Protein AF-A0A6B3APT2-F1 (afdb_monomer_lite)

Secondary structure (DSSP, 8-state):
-GGG--SSEEE---TT-BPPTTHHHHHHHHHHHHT-SEEEEEEEEEEETT--EEEESGGGGSS-EEESSGGG-GGGGG---SSSEEEEHHHHHHTT----SS--TTHHHHHHHHHHHT---EEEEEEEEEEEEEETT-----TTS-HHHHHHHHHHHHHHHHHTT-HHHHHHHHHHHIIIIIHHHHHHGGGS-HHHHHHHHHHHHHHHHTS-HHHHHSSTTSHHHHHHHHHHH-SS---HHHHHHHHSSS---PSP--B-TTS-BEEETTEEEEE-GGGGTS-GGGS---EEEEEEE-TTS-EEEEEEE--STTTTTTT-PPP-

Radius of gyration: 22.48 Å; chains: 1; bounding box: 64×49×65 Å

Sequence (324 aa):
GLDAVTAPYVMFLDSGDALPPGAVDALWRAADGADAQVAGGLCVRRELPSGREIPWQASLYAEPAVLPAPERNPRLVHDTASVGKLYRTAFLREHGIRFPEEHAPHEDVVFTARLWAARPRIALIPDRVYVRHVHRSARRLSLSADWQARTRAHRAAHETLLDAGQKDLARAARAAFLDHDLRRYVRELPQRDEAHRRAWWTHTRAFLAEYDAADRDRDPVAPGRLIARVLLASPEPRDLTRLRELASRPARLCPPYARSADGTPCWSEDLPGVGLEQLLTRPVRQLPLAVDAELRLTARGRGVLRLRLHDLYGRVELVGPLAL

pLDDT: mean 92.84, std 9.65, range [42.81, 98.88]

Foldseek 3Di:
DLVPDPDQKDFDDDPPKDFPPCLVVVQVCQCVVLVWQKEAEWEWEAEPPVRDIDIQPLVVAVAKDKDQFCLVPLCLLLPLARHRMMGRSVLCVVLVQDFPPPPQPSSSNLSSLSVRLSTITYIHHHDHGIYHYDYPPPPDDDPLPPVPSVLVSLVNSLCSCVVSVNNSNSLSSLVSCLLPVQLVNLLCLVVDDQVSNLVSLQVLLVSLVPDDPCSQPVCVQQLSSLLNVVSVQDNGDDPSVQNNQCSDVVHARDDDQDAEPVRFTANHNVRNVSGPNVLVVDDPVNRRKDKDWDWDADPVGDIDIDIDTDQNVCPDVVVDDDDD

Structure (mmCIF, N/CA/C/O backbone):
data_AF-A0A6B3APT2-F1
#
_entry.id   AF-A0A6B3APT2-F1
#
loop_
_atom_site.group_PDB
_atom_site.id
_atom_site.type_symbol
_atom_site.label_atom_id
_atom_site.label_alt_id
_atom_site.label_comp_id
_atom_site.label_asym_id
_atom_site.label_entity_id
_atom_site.label_seq_id
_atom_site.pdbx_PDB_ins_code
_atom_site.Cartn_x
_atom_site.Cartn_y
_atom_site.Cartn_z
_atom_site.occupancy
_atom_site.B_iso_or_equiv
_atom_site.auth_seq_id
_atom_site.auth_comp_id
_atom_site.auth_asym_id
_atom_site.auth_atom_id
_atom_site.pdbx_PDB_model_num
ATOM 1 N N . GLY A 1 1 ? -5.803 -12.918 24.254 1.00 87.69 1 GLY A N 1
ATOM 2 C CA . GLY A 1 1 ? -5.745 -11.445 24.343 1.00 87.69 1 GLY A CA 1
ATOM 3 C C . GLY A 1 1 ? -7.134 -10.847 24.280 1.00 87.69 1 GLY A C 1
ATOM 4 O O . GLY A 1 1 ? -7.663 -10.467 25.313 1.00 87.69 1 GLY A O 1
ATOM 5 N N . LEU A 1 2 ? -7.745 -10.822 23.091 1.00 92.69 2 LEU A N 1
ATOM 6 C CA . LEU A 1 2 ? -9.067 -10.218 22.868 1.00 92.69 2 LEU A CA 1
ATOM 7 C C . LEU A 1 2 ? -10.196 -10.791 23.744 1.00 92.69 2 LEU A C 1
ATOM 9 O O . LEU A 1 2 ? -11.045 -10.028 24.201 1.00 92.69 2 LEU A O 1
ATOM 13 N N . ASP A 1 3 ? -10.194 -12.094 24.037 1.00 93.69 3 ASP A N 1
ATOM 14 C CA . ASP A 1 3 ? -11.254 -12.699 24.862 1.00 93.69 3 ASP A CA 1
ATOM 15 C C . ASP A 1 3 ? -11.224 -12.226 26.326 1.00 93.69 3 ASP A C 1
ATOM 17 O O . ASP A 1 3 ? -12.254 -12.223 26.991 1.00 93.69 3 ASP A O 1
ATOM 21 N N . ALA A 1 4 ? -10.072 -11.748 26.811 1.00 96.38 4 ALA A N 1
ATOM 22 C CA . ALA A 1 4 ? -9.918 -11.225 28.170 1.00 96.38 4 ALA A CA 1
ATOM 23 C C . ALA A 1 4 ? -10.318 -9.742 28.308 1.00 96.38 4 ALA A C 1
ATOM 25 O O . ALA A 1 4 ? -10.322 -9.206 29.413 1.00 96.38 4 ALA A O 1
ATOM 26 N N . VAL A 1 5 ? -10.624 -9.050 27.204 1.00 97.25 5 VAL A N 1
ATOM 27 C CA . VAL A 1 5 ? -10.934 -7.613 27.226 1.00 97.25 5 VAL A CA 1
ATOM 28 C C . VAL A 1 5 ? -12.303 -7.376 27.861 1.00 97.25 5 VAL A C 1
ATOM 30 O O . VAL A 1 5 ? -13.320 -7.846 27.360 1.00 97.25 5 VAL A O 1
ATOM 33 N N . THR A 1 6 ? -12.364 -6.582 28.924 1.00 96.56 6 THR A N 1
ATOM 34 C CA . THR A 1 6 ? -13.631 -6.143 29.541 1.00 96.56 6 THR A CA 1
ATOM 35 C C . THR A 1 6 ? -13.952 -4.674 29.261 1.00 96.56 6 THR A C 1
ATOM 37 O O . THR A 1 6 ? -15.092 -4.251 29.431 1.00 96.56 6 THR A O 1
ATOM 40 N N . ALA A 1 7 ? -12.969 -3.901 28.793 1.00 97.81 7 ALA A N 1
ATOM 41 C CA . ALA A 1 7 ? -13.119 -2.487 28.477 1.00 97.81 7 ALA A CA 1
ATOM 42 C C . ALA A 1 7 ? -13.961 -2.255 27.200 1.00 97.81 7 ALA A C 1
ATOM 44 O O . ALA A 1 7 ? -13.934 -3.081 26.280 1.00 97.81 7 ALA A O 1
ATOM 45 N N . PRO A 1 8 ? -14.666 -1.110 27.092 1.00 97.44 8 PRO A N 1
ATOM 46 C CA . PRO A 1 8 ? -15.484 -0.774 25.921 1.00 97.44 8 PRO A CA 1
ATOM 47 C C . PRO A 1 8 ? -14.666 -0.550 24.642 1.00 97.44 8 PRO A C 1
ATOM 49 O O . PRO A 1 8 ? -15.201 -0.700 23.542 1.00 97.44 8 PRO A O 1
ATOM 52 N N . TYR A 1 9 ? -13.375 -0.247 24.784 1.00 98.25 9 TYR A N 1
ATOM 53 C CA . TYR A 1 9 ? -12.434 -0.119 23.680 1.00 98.25 9 TYR A CA 1
ATOM 54 C C . TYR A 1 9 ? -11.172 -0.952 23.923 1.00 98.25 9 TYR A C 1
ATOM 56 O O . TYR A 1 9 ? -10.764 -1.161 25.067 1.00 98.25 9 TYR A O 1
ATOM 64 N N . VAL A 1 10 ? -10.535 -1.389 22.837 1.00 98.25 10 VAL A N 1
ATOM 65 C CA . VAL A 1 10 ? -9.253 -2.104 22.834 1.00 98.25 10 VAL A CA 1
ATOM 66 C C . VAL A 1 10 ? -8.306 -1.499 21.804 1.00 98.25 10 VAL A C 1
ATOM 68 O O . VAL A 1 10 ? -8.736 -1.007 20.764 1.00 98.25 10 VAL A O 1
ATOM 71 N N . MET A 1 11 ? -7.008 -1.554 22.079 1.00 97.50 11 MET A N 1
ATOM 72 C CA . MET A 1 11 ? -5.943 -1.255 21.125 1.00 97.50 11 MET A CA 1
ATOM 73 C C . MET A 1 11 ? -4.814 -2.276 21.273 1.00 97.50 11 MET A C 1
ATOM 75 O O . MET A 1 11 ? -4.710 -2.939 22.306 1.00 97.50 11 MET A O 1
ATOM 79 N N . PHE A 1 12 ? -3.962 -2.389 20.256 1.00 96.88 12 PHE A N 1
ATOM 80 C CA . PHE A 1 12 ? -2.829 -3.316 20.253 1.00 96.88 12 PHE A CA 1
ATOM 81 C C . PHE A 1 12 ? -1.499 -2.570 20.386 1.00 96.88 12 PHE A C 1
ATOM 83 O O . PHE A 1 12 ? -1.319 -1.491 19.815 1.00 96.88 12 PHE A O 1
ATOM 90 N N . LEU A 1 13 ? -0.571 -3.160 21.142 1.00 96.19 13 LEU A N 1
ATOM 91 C CA . LEU A 1 13 ? 0.785 -2.660 21.346 1.00 96.19 13 LEU A CA 1
ATOM 92 C C . LEU A 1 13 ? 1.776 -3.824 21.290 1.00 96.19 13 LEU A C 1
ATOM 94 O O . LEU A 1 13 ? 1.823 -4.642 22.208 1.00 96.19 13 LEU A O 1
ATOM 98 N N . ASP A 1 14 ? 2.571 -3.867 20.224 1.00 94.06 14 ASP A N 1
ATOM 99 C CA . ASP A 1 14 ? 3.663 -4.824 20.074 1.00 94.06 14 ASP A CA 1
ATOM 100 C C . ASP A 1 14 ? 4.761 -4.630 21.126 1.00 94.06 14 ASP A C 1
ATOM 102 O O . ASP A 1 14 ? 5.071 -3.521 21.574 1.00 94.06 14 ASP A O 1
ATOM 106 N N . SER A 1 15 ? 5.400 -5.738 21.501 1.00 91.88 15 SER A N 1
ATOM 107 C CA . SER A 1 15 ? 6.535 -5.719 22.419 1.00 91.88 15 SER A CA 1
ATOM 108 C C . SER A 1 15 ? 7.698 -4.916 21.830 1.00 91.88 15 SER A C 1
ATOM 110 O O . SER A 1 15 ? 8.184 -5.232 20.744 1.00 91.88 15 SER A O 1
ATOM 112 N N . GLY A 1 16 ? 8.189 -3.929 22.578 1.00 91.62 16 GLY A N 1
ATOM 113 C CA . GLY A 1 16 ? 9.300 -3.069 22.159 1.00 91.62 16 GLY A CA 1
ATOM 114 C C . GLY A 1 16 ? 8.866 -1.785 21.455 1.00 91.62 16 GLY A C 1
ATOM 115 O O . GLY A 1 16 ? 9.695 -0.892 21.287 1.00 91.62 16 GLY A O 1
ATOM 116 N N . ASP A 1 17 ? 7.585 -1.649 21.120 1.00 95.94 17 ASP A N 1
ATOM 117 C CA . ASP A 1 17 ? 7.009 -0.422 20.581 1.00 95.94 17 ASP A CA 1
ATOM 118 C C . ASP A 1 17 ? 6.476 0.479 21.705 1.00 95.94 17 ASP A C 1
ATOM 120 O O . ASP A 1 17 ? 6.478 0.113 22.883 1.00 95.94 17 ASP A O 1
ATOM 124 N N . ALA A 1 18 ? 6.083 1.707 21.365 1.00 96.88 18 ALA A N 1
ATOM 125 C CA . ALA A 1 18 ? 5.649 2.694 22.348 1.00 96.88 18 ALA A CA 1
ATOM 126 C C . ALA A 1 18 ? 4.419 3.485 21.899 1.00 96.88 18 ALA A C 1
ATOM 128 O O . ALA A 1 18 ? 4.270 3.844 20.729 1.00 96.88 18 ALA A O 1
ATOM 129 N N . LEU A 1 19 ? 3.583 3.835 22.876 1.00 97.00 19 LEU A N 1
ATOM 130 C CA . LEU A 1 19 ? 2.525 4.827 22.727 1.00 97.00 19 LEU A CA 1
ATOM 131 C C . LEU A 1 19 ? 3.049 6.186 23.213 1.00 97.00 19 LEU A C 1
ATOM 133 O O . LEU A 1 19 ? 3.513 6.282 24.352 1.00 97.00 19 LEU A O 1
ATOM 137 N N . PRO A 1 20 ? 3.007 7.243 22.386 1.00 95.94 20 PRO A N 1
ATOM 138 C CA . PRO A 1 20 ? 3.291 8.595 22.847 1.00 95.94 20 PRO A CA 1
ATOM 139 C C . PRO A 1 20 ? 2.336 9.028 23.973 1.00 95.94 20 PRO A C 1
ATOM 141 O O . PRO A 1 20 ? 1.176 8.604 23.985 1.00 95.94 20 PRO A O 1
ATOM 144 N N . PRO A 1 21 ? 2.772 9.909 24.893 1.00 97.06 21 PRO A N 1
ATOM 145 C CA . PRO A 1 21 ? 1.871 10.519 25.867 1.00 97.06 21 PRO A CA 1
ATOM 146 C C . PRO A 1 21 ? 0.654 11.155 25.182 1.00 97.06 21 PRO A C 1
ATOM 148 O O . PRO A 1 21 ? 0.802 11.840 24.172 1.00 97.06 21 PRO A O 1
ATOM 151 N N . GLY A 1 22 ? -0.545 10.909 25.714 1.00 97.75 22 GLY A N 1
ATOM 152 C CA . GLY A 1 22 ? -1.804 11.422 25.162 1.00 97.75 22 GLY A CA 1
ATOM 153 C C . GLY A 1 22 ? -2.359 10.659 23.950 1.00 97.75 22 GLY A C 1
ATOM 154 O O . GLY A 1 22 ? -3.472 10.958 23.528 1.00 97.75 22 GLY A O 1
ATOM 155 N N . ALA A 1 23 ? -1.652 9.653 23.416 1.00 98.06 23 ALA A N 1
ATOM 156 C CA . ALA A 1 23 ? -2.110 8.888 22.251 1.00 98.06 23 ALA A CA 1
ATOM 157 C C . ALA A 1 23 ? -3.476 8.216 22.472 1.00 98.06 23 ALA A C 1
ATOM 159 O O . ALA A 1 23 ? -4.354 8.289 21.613 1.00 98.06 23 ALA A O 1
ATOM 160 N N . VAL A 1 24 ? -3.660 7.583 23.635 1.00 98.12 24 VAL A N 1
ATOM 161 C CA . VAL A 1 24 ? -4.913 6.897 23.987 1.00 98.12 24 VAL A CA 1
ATOM 162 C C . VAL A 1 24 ? -6.053 7.902 24.140 1.00 98.12 24 VAL A C 1
ATOM 164 O O . VAL A 1 24 ? -7.118 7.694 23.568 1.00 98.12 24 VAL A O 1
ATOM 167 N N . ASP A 1 25 ? -5.814 9.021 24.831 1.00 98.38 25 ASP A N 1
ATOM 168 C CA . ASP A 1 25 ? -6.816 10.074 25.024 1.00 98.38 25 ASP A CA 1
ATOM 169 C C . ASP A 1 25 ? -7.250 10.699 23.694 1.00 98.38 25 ASP A C 1
ATOM 171 O O . ASP A 1 25 ? -8.434 10.961 23.493 1.00 98.38 25 ASP A O 1
ATOM 175 N N . ALA A 1 26 ? -6.307 10.942 22.779 1.00 98.56 26 ALA A N 1
ATOM 176 C CA . ALA A 1 26 ? -6.597 11.505 21.464 1.00 98.56 26 ALA A CA 1
ATOM 177 C C . ALA A 1 26 ? -7.465 10.553 20.626 1.00 98.56 26 ALA A C 1
ATOM 179 O O . ALA A 1 26 ? -8.496 10.967 20.093 1.00 98.56 26 ALA A O 1
ATOM 180 N N . LEU A 1 27 ? -7.102 9.265 20.574 1.00 98.75 27 LEU A N 1
ATOM 181 C CA . LEU A 1 27 ? -7.896 8.244 19.884 1.00 98.75 27 LEU A CA 1
ATOM 182 C C . LEU A 1 27 ? -9.280 8.071 20.514 1.00 98.75 27 LEU A C 1
ATOM 184 O O . LEU A 1 27 ? -10.267 7.950 19.791 1.00 98.75 27 LEU A O 1
ATOM 188 N N . TRP A 1 28 ? -9.364 8.071 21.845 1.00 98.62 28 TRP A N 1
ATOM 189 C CA . TRP A 1 28 ? -10.634 7.932 22.548 1.00 98.62 28 TRP A CA 1
ATOM 190 C C . TRP A 1 28 ? -11.552 9.130 22.301 1.00 98.62 28 TRP A C 1
ATOM 192 O O . TRP A 1 28 ? -12.693 8.920 21.907 1.00 98.62 28 TRP A O 1
ATOM 202 N N . ARG A 1 29 ? -11.060 10.374 22.422 1.00 98.69 29 ARG A N 1
ATOM 203 C CA . ARG A 1 29 ? -11.853 11.581 22.110 1.00 98.69 29 ARG A CA 1
ATOM 204 C C . ARG A 1 29 ? -12.351 11.579 20.666 1.00 98.69 29 ARG A C 1
ATOM 206 O O . ARG A 1 29 ? -13.484 11.977 20.417 1.00 98.69 29 ARG A O 1
ATOM 213 N N . ALA A 1 30 ? -11.522 11.127 19.724 1.00 98.69 30 ALA A N 1
ATOM 214 C CA . ALA A 1 30 ? -11.912 11.008 18.324 1.00 98.69 30 ALA A CA 1
ATOM 215 C C . ALA A 1 30 ? -12.995 9.938 18.113 1.00 98.69 30 ALA A C 1
ATOM 217 O O . ALA A 1 30 ? -13.964 10.184 17.396 1.00 98.69 30 ALA A O 1
ATOM 218 N N . ALA A 1 31 ? -12.853 8.768 18.746 1.00 98.62 31 ALA A N 1
ATOM 219 C CA . ALA A 1 31 ? -13.845 7.699 18.673 1.00 98.62 31 ALA A CA 1
ATOM 220 C C . ALA A 1 31 ? -15.179 8.116 19.304 1.00 98.62 31 ALA A C 1
ATOM 222 O O . ALA A 1 31 ? -16.227 7.953 18.685 1.00 98.62 31 ALA A O 1
ATOM 223 N N . ASP A 1 32 ? -15.131 8.674 20.512 1.00 98.44 32 ASP A N 1
ATOM 224 C CA . ASP A 1 32 ? -16.298 9.087 21.289 1.00 98.44 32 ASP A CA 1
ATOM 225 C C . ASP A 1 32 ? -17.035 10.253 20.616 1.00 98.44 32 ASP A C 1
ATOM 227 O O . ASP A 1 32 ? -18.219 10.143 20.301 1.00 98.44 32 ASP A O 1
ATOM 231 N N . GLY A 1 33 ? -16.312 11.321 20.260 1.00 98.12 33 GLY A N 1
ATOM 232 C CA . GLY A 1 33 ? -16.892 12.508 19.627 1.00 98.12 33 GLY A CA 1
ATOM 233 C C . GLY A 1 33 ? -17.498 12.255 18.242 1.00 98.12 33 GLY A C 1
ATOM 234 O O . GLY A 1 33 ? -18.370 13.007 17.810 1.00 98.12 33 GLY A O 1
ATOM 235 N N . ALA A 1 34 ? -17.066 11.202 17.543 1.00 98.19 34 ALA A N 1
ATOM 236 C CA . ALA A 1 34 ? -17.604 10.816 16.239 1.00 98.19 34 ALA A CA 1
ATOM 237 C C . ALA A 1 34 ? -18.609 9.650 16.296 1.00 98.19 34 ALA A C 1
ATOM 239 O O . ALA A 1 34 ? -19.156 9.287 15.247 1.00 98.19 34 ALA A O 1
ATOM 240 N N . ASP A 1 35 ? -18.816 9.044 17.473 1.00 98.06 35 ASP A N 1
ATOM 241 C CA . ASP A 1 35 ? -19.452 7.730 17.649 1.00 98.06 35 ASP A CA 1
ATOM 242 C C . ASP A 1 35 ? -18.870 6.663 16.692 1.00 98.06 35 ASP A C 1
ATOM 244 O O . ASP A 1 35 ? -19.572 5.875 16.054 1.00 98.06 35 ASP A O 1
ATOM 248 N N . ALA A 1 36 ? -17.547 6.671 16.529 1.00 98.69 36 ALA A N 1
ATOM 249 C CA . ALA A 1 36 ? -16.844 5.770 15.627 1.00 98.69 36 ALA A CA 1
ATOM 250 C C . ALA A 1 36 ? -16.554 4.418 16.296 1.00 98.69 36 ALA A C 1
ATOM 252 O O . ALA A 1 36 ? -16.183 4.336 17.471 1.00 98.69 36 ALA A O 1
ATOM 253 N N . GLN A 1 37 ? -16.673 3.335 15.525 1.00 98.88 37 GLN A N 1
ATOM 254 C CA . GLN A 1 37 ? -16.253 2.006 15.978 1.00 98.88 37 GLN A CA 1
ATOM 255 C C . GLN A 1 37 ? -14.734 1.827 15.881 1.00 98.88 37 GLN A C 1
ATOM 257 O O . GLN A 1 37 ? -14.177 0.955 16.549 1.00 98.88 37 GLN A O 1
ATOM 262 N N . VAL A 1 38 ? -14.064 2.653 15.075 1.00 98.81 38 VAL A N 1
ATOM 263 C CA . VAL A 1 38 ? -12.608 2.666 14.925 1.00 98.81 38 VAL A CA 1
ATOM 264 C C . VAL A 1 38 ? -12.110 4.105 14.957 1.00 98.81 38 VAL A C 1
ATOM 266 O O . VAL A 1 38 ? -12.595 4.936 14.194 1.00 98.81 38 VAL A O 1
ATOM 269 N N . ALA A 1 39 ? -11.104 4.393 15.775 1.00 98.81 39 ALA A N 1
ATOM 270 C CA . ALA A 1 39 ? -10.282 5.589 15.626 1.00 98.81 39 ALA A CA 1
ATOM 271 C C . ALA A 1 39 ? -8.860 5.191 15.229 1.00 98.81 39 ALA A C 1
ATOM 273 O O . ALA A 1 39 ? -8.329 4.227 15.772 1.00 98.81 39 ALA A O 1
ATOM 274 N N . GLY A 1 40 ? -8.238 5.908 14.297 1.00 98.56 40 GLY A N 1
ATOM 275 C CA . GLY A 1 40 ? -6.861 5.674 13.859 1.00 98.56 40 GLY A CA 1
ATOM 276 C C . GLY A 1 40 ? -6.043 6.957 13.855 1.00 98.56 40 GLY A C 1
ATOM 277 O O . GLY A 1 40 ? -6.565 8.024 13.539 1.00 98.56 40 GLY A O 1
ATOM 278 N N . GLY A 1 41 ? -4.756 6.843 14.169 1.00 98.38 41 GLY A N 1
ATOM 279 C CA . GLY A 1 41 ? -3.818 7.960 14.114 1.00 98.38 41 GLY A CA 1
ATOM 280 C C . GLY A 1 41 ? -2.495 7.591 13.451 1.00 98.38 41 GLY A C 1
ATOM 281 O O . GLY A 1 41 ? -2.248 6.441 13.072 1.00 98.38 41 GLY A O 1
ATOM 282 N N . LEU A 1 42 ? -1.607 8.576 13.345 1.00 98.25 42 LEU A N 1
ATOM 283 C CA . LEU A 1 42 ? -0.340 8.418 12.653 1.00 98.25 42 LEU A CA 1
ATOM 284 C C . LEU A 1 42 ? 0.605 7.471 13.410 1.00 98.25 42 LEU A C 1
ATOM 286 O O . LEU A 1 42 ? 1.040 7.734 14.536 1.00 98.25 42 LEU A O 1
ATOM 290 N N . CYS A 1 43 ? 0.987 6.387 12.738 1.00 97.94 43 CYS A N 1
ATOM 291 C CA . CYS A 1 43 ? 2.072 5.510 13.164 1.00 97.94 43 CYS A CA 1
ATOM 292 C C . CYS A 1 43 ? 3.404 5.992 12.581 1.00 97.94 43 CYS A C 1
ATOM 294 O O . CYS A 1 43 ? 3.489 6.324 11.395 1.00 97.94 43 CYS A O 1
ATOM 296 N N . VAL A 1 44 ? 4.476 5.954 13.372 1.00 97.31 44 VAL A N 1
ATOM 297 C CA . VAL A 1 44 ? 5.835 6.236 12.887 1.00 97.31 44 VAL A CA 1
ATOM 298 C C . VAL A 1 44 ? 6.758 5.049 13.116 1.00 97.31 44 VAL A C 1
ATOM 300 O O . VAL A 1 44 ? 6.753 4.425 14.174 1.00 97.31 44 VAL A O 1
ATOM 303 N N . ARG A 1 45 ? 7.592 4.745 12.122 1.00 95.69 45 ARG A N 1
ATOM 304 C CA . ARG A 1 45 ? 8.704 3.801 12.253 1.00 95.69 45 ARG A CA 1
ATOM 305 C C . ARG A 1 45 ? 9.949 4.566 12.681 1.00 95.69 45 ARG A C 1
ATOM 307 O O . ARG A 1 45 ? 10.465 5.349 11.887 1.00 95.69 45 ARG A O 1
ATOM 314 N N . ARG A 1 46 ? 10.456 4.304 13.885 1.00 95.50 46 ARG A N 1
ATOM 315 C CA . ARG A 1 46 ? 11.685 4.890 14.429 1.00 95.50 46 ARG A CA 1
ATOM 316 C C . ARG A 1 46 ? 12.846 3.908 14.311 1.00 95.50 46 ARG A C 1
ATOM 318 O O . ARG A 1 46 ? 12.828 2.821 14.884 1.00 95.50 46 ARG A O 1
ATOM 325 N N . GLU A 1 47 ? 13.871 4.293 13.562 1.00 93.38 47 GLU A N 1
ATOM 326 C CA . GLU A 1 47 ? 15.099 3.512 13.428 1.00 93.38 47 GLU A CA 1
ATOM 327 C C . GLU A 1 47 ? 16.033 3.779 14.613 1.00 93.38 47 GLU A C 1
ATOM 329 O O . GLU A 1 47 ? 16.380 4.924 14.890 1.00 93.38 47 GLU A O 1
ATOM 334 N N . LEU A 1 48 ? 16.468 2.723 15.300 1.00 89.06 48 LEU A N 1
ATOM 335 C CA . LEU A 1 48 ? 17.396 2.810 16.427 1.00 89.06 48 LEU A CA 1
ATOM 336 C C . LEU A 1 48 ? 18.809 2.348 16.015 1.00 89.06 48 LEU A C 1
ATOM 338 O O . LEU A 1 48 ? 18.932 1.371 15.262 1.00 89.06 48 LEU A O 1
ATOM 342 N N . PRO A 1 49 ? 19.877 3.024 16.492 1.00 90.50 49 PRO A N 1
ATOM 343 C CA . PRO A 1 49 ? 19.866 4.140 17.451 1.00 90.50 49 PRO A CA 1
ATOM 344 C C . PRO A 1 49 ? 19.734 5.539 16.816 1.00 90.50 49 PRO A C 1
ATOM 346 O O . PRO A 1 49 ? 19.728 6.523 17.542 1.00 90.50 49 PRO A O 1
ATOM 349 N N . SER A 1 50 ? 19.649 5.661 15.485 1.00 90.00 50 SER A N 1
ATOM 350 C CA . SER A 1 50 ? 19.710 6.967 14.802 1.00 90.00 50 SER A CA 1
ATOM 351 C C . SER A 1 50 ? 18.545 7.913 15.110 1.00 90.00 50 SER A C 1
ATOM 353 O O . SER A 1 50 ? 18.639 9.100 14.818 1.00 90.00 50 SER A O 1
ATOM 355 N N . GLY A 1 51 ? 17.429 7.395 15.627 1.00 91.50 51 GLY A N 1
ATOM 356 C CA . GLY A 1 51 ? 16.216 8.157 15.912 1.00 91.50 51 GLY A CA 1
ATOM 357 C C . GLY A 1 51 ? 15.432 8.566 14.664 1.00 91.50 51 GLY A C 1
ATOM 358 O O . GLY A 1 51 ? 14.417 9.242 14.790 1.00 91.50 51 GLY A O 1
ATOM 359 N N . ARG A 1 52 ? 15.861 8.163 13.457 1.00 94.12 52 ARG A N 1
ATOM 360 C CA . ARG A 1 52 ? 15.193 8.552 12.208 1.00 94.12 52 ARG A CA 1
ATOM 361 C C . ARG A 1 52 ? 13.773 7.997 12.169 1.00 94.12 52 ARG A C 1
ATOM 363 O O . ARG A 1 52 ? 13.594 6.779 12.194 1.00 94.12 52 ARG A O 1
ATOM 370 N N . GLU A 1 53 ? 12.792 8.881 12.032 1.00 95.06 53 GLU A N 1
ATOM 371 C CA . GLU A 1 53 ? 11.380 8.519 11.927 1.00 95.06 53 GLU A CA 1
ATOM 372 C C . GLU A 1 53 ? 10.897 8.539 10.477 1.00 95.06 53 GLU A C 1
ATOM 374 O O . GLU A 1 53 ? 11.273 9.401 9.682 1.00 95.06 53 GLU A O 1
ATOM 379 N N . ILE A 1 54 ? 10.062 7.563 10.127 1.00 94.69 54 ILE A N 1
ATOM 380 C CA . ILE A 1 54 ? 9.385 7.478 8.835 1.00 94.69 54 ILE A CA 1
ATOM 381 C C . ILE A 1 54 ? 7.894 7.269 9.119 1.00 94.69 54 ILE A C 1
ATOM 383 O O . ILE A 1 54 ? 7.542 6.226 9.682 1.00 94.69 54 ILE A O 1
ATOM 387 N N . PRO A 1 55 ? 7.018 8.221 8.757 1.00 95.94 55 PRO A N 1
ATOM 388 C CA . PRO A 1 55 ? 5.585 8.071 8.963 1.00 95.94 55 PRO A CA 1
ATOM 389 C C . PRO A 1 55 ? 5.011 6.976 8.060 1.00 95.94 55 PRO A C 1
ATOM 391 O O . PRO A 1 55 ? 5.365 6.859 6.882 1.00 95.94 55 PRO A O 1
ATOM 394 N N . TRP A 1 56 ? 4.114 6.167 8.615 1.00 94.56 56 TRP A N 1
ATOM 395 C CA . TRP A 1 56 ? 3.388 5.132 7.892 1.00 94.56 56 TRP A CA 1
ATOM 396 C C . TRP A 1 56 ? 2.077 5.700 7.348 1.00 94.56 56 TRP A C 1
ATOM 398 O O . TRP A 1 56 ? 1.294 6.272 8.097 1.00 94.56 56 TRP A O 1
ATOM 408 N N . GLN A 1 57 ? 1.859 5.567 6.036 1.00 94.31 57 GLN A N 1
ATOM 409 C CA . GLN A 1 57 ? 0.671 6.084 5.340 1.00 94.31 57 GLN A CA 1
ATOM 410 C C . GLN A 1 57 ? 0.333 7.547 5.684 1.00 94.31 57 GLN A C 1
ATOM 412 O O . GLN A 1 57 ? -0.828 7.893 5.856 1.00 94.31 57 GLN A O 1
ATOM 417 N N . ALA A 1 58 ? 1.344 8.424 5.749 1.00 94.75 58 ALA A N 1
ATOM 418 C CA . ALA A 1 58 ? 1.201 9.812 6.211 1.00 94.75 58 ALA A CA 1
ATOM 419 C C . ALA A 1 58 ? 0.024 10.573 5.576 1.00 94.75 58 ALA A C 1
ATOM 421 O O . ALA A 1 58 ? -0.693 11.287 6.261 1.00 94.75 58 ALA A O 1
ATOM 422 N N . SER A 1 59 ? -0.219 10.381 4.275 1.00 94.25 59 SER A N 1
ATOM 423 C CA . SER A 1 59 ? -1.315 11.048 3.562 1.00 94.25 59 SER A CA 1
ATOM 424 C C . SER A 1 59 ? -2.715 10.640 4.030 1.00 94.25 59 SER A C 1
ATOM 426 O O . SER A 1 59 ? -3.665 11.366 3.764 1.00 94.25 59 SER A O 1
ATOM 428 N N . LEU A 1 60 ? -2.865 9.466 4.653 1.00 95.62 60 LEU A N 1
ATOM 429 C CA . LEU A 1 60 ? -4.133 9.009 5.227 1.00 95.62 60 LEU A CA 1
ATOM 430 C C . LEU A 1 60 ? -4.468 9.764 6.521 1.00 95.62 60 LEU A C 1
ATOM 432 O O . LEU A 1 60 ? -5.639 9.968 6.812 1.00 95.62 60 LEU A O 1
ATOM 436 N N . TYR A 1 61 ? -3.435 10.199 7.243 1.00 97.25 61 TYR A N 1
ATOM 437 C CA . TYR A 1 61 ? -3.506 10.889 8.530 1.00 97.25 61 TYR A CA 1
ATOM 438 C C . TYR A 1 61 ? -3.046 12.351 8.416 1.00 97.25 61 TYR A C 1
ATOM 440 O O . TYR A 1 61 ? -2.556 12.923 9.379 1.00 97.25 61 TYR A O 1
ATOM 448 N N . ALA A 1 62 ? -3.121 12.951 7.224 1.00 96.06 62 ALA A N 1
ATOM 449 C CA . ALA A 1 62 ? -2.664 14.326 7.021 1.00 96.06 62 ALA A CA 1
ATOM 450 C C . ALA A 1 62 ? -3.605 15.347 7.674 1.00 96.06 62 ALA A C 1
ATOM 452 O O . ALA A 1 62 ? -3.145 16.365 8.172 1.00 96.06 62 ALA A O 1
ATOM 453 N N . GLU A 1 63 ? -4.904 15.048 7.688 1.00 96.81 63 GLU A N 1
ATOM 454 C CA . GLU A 1 63 ? -5.957 15.898 8.238 1.00 96.81 63 GLU A CA 1
ATOM 455 C C . GLU A 1 63 ? -6.966 15.036 9.012 1.00 96.81 63 GLU A C 1
ATOM 457 O O . GLU A 1 63 ? -7.146 13.859 8.666 1.00 96.81 63 GLU A O 1
ATOM 462 N N . PRO A 1 64 ? -7.653 15.592 10.028 1.00 97.94 64 PRO A N 1
ATOM 463 C CA . PRO A 1 64 ? -8.750 14.902 10.691 1.00 97.94 64 PRO A CA 1
ATOM 464 C C . PRO A 1 64 ? -9.866 14.533 9.706 1.00 97.94 64 PRO A C 1
ATOM 466 O O . PRO A 1 64 ? -10.247 15.332 8.850 1.00 97.94 64 PRO A O 1
ATOM 469 N N . ALA A 1 65 ? -10.439 13.340 9.852 1.00 98.19 65 ALA A N 1
ATOM 470 C CA . ALA A 1 65 ? -11.569 12.910 9.032 1.00 98.19 65 ALA A CA 1
ATOM 471 C C . ALA A 1 65 ? -12.507 11.981 9.802 1.00 98.19 65 ALA A C 1
ATOM 473 O O . ALA A 1 65 ? -12.060 11.084 10.510 1.00 98.19 65 ALA A O 1
ATOM 474 N N . VAL A 1 66 ? -13.816 12.141 9.602 1.00 98.62 66 VAL A N 1
ATOM 475 C CA . VAL A 1 66 ? -14.822 11.170 10.048 1.00 98.62 66 VAL A CA 1
ATOM 476 C C . VAL A 1 66 ? -15.455 10.544 8.817 1.00 98.62 66 VAL A C 1
ATOM 478 O O . VAL A 1 66 ? -16.064 11.226 7.993 1.00 98.62 66 VAL A O 1
ATOM 481 N N . LEU A 1 67 ? -15.288 9.234 8.679 1.00 98.25 67 LEU A N 1
ATOM 482 C CA . LEU A 1 67 ? -15.793 8.461 7.557 1.00 98.25 67 LEU A CA 1
ATOM 483 C C . LEU A 1 67 ? -16.979 7.625 8.039 1.00 98.25 67 LEU A C 1
ATOM 485 O O . LEU A 1 67 ? -16.816 6.829 8.964 1.00 98.25 67 LEU A O 1
ATOM 489 N N . PRO A 1 68 ? -18.167 7.749 7.422 1.00 97.88 68 PRO A N 1
ATOM 490 C CA . PRO A 1 68 ? -19.316 6.937 7.810 1.00 97.88 68 PRO A CA 1
ATOM 491 C C . PRO A 1 68 ? -19.127 5.452 7.474 1.00 97.88 68 PRO A C 1
ATOM 493 O O . PRO A 1 68 ? -19.809 4.626 8.065 1.00 97.88 68 PRO A O 1
ATOM 496 N N . ALA A 1 69 ? -18.246 5.134 6.519 1.00 97.44 69 ALA A N 1
ATOM 497 C CA . ALA A 1 69 ? -17.902 3.780 6.095 1.00 97.44 69 ALA A CA 1
ATOM 498 C C . ALA A 1 69 ? -16.567 3.795 5.301 1.00 97.44 69 ALA A C 1
ATOM 500 O O . ALA A 1 69 ? -16.220 4.841 4.727 1.00 97.44 69 ALA A O 1
ATOM 501 N N . PRO A 1 70 ? -15.809 2.681 5.240 1.00 97.19 70 PRO A N 1
ATOM 502 C CA . PRO A 1 70 ? -14.475 2.632 4.631 1.00 97.19 70 PRO A CA 1
ATOM 503 C C . PRO A 1 70 ? -14.446 2.895 3.115 1.00 97.19 70 PRO A C 1
ATOM 505 O O . PRO A 1 70 ? -13.457 3.409 2.595 1.00 97.19 70 PRO A O 1
ATOM 508 N N . GLU A 1 71 ? -15.532 2.631 2.391 1.00 96.00 71 GLU A N 1
ATOM 509 C CA . GLU A 1 71 ? -15.642 2.847 0.939 1.00 96.00 71 GLU A CA 1
ATOM 510 C C . GLU A 1 71 ? -15.537 4.326 0.558 1.00 96.00 71 GLU A C 1
ATOM 512 O O . GLU A 1 71 ? -15.206 4.658 -0.579 1.00 96.00 71 GLU A O 1
ATOM 517 N N . ARG A 1 72 ? -15.776 5.238 1.512 1.00 97.19 72 ARG A N 1
ATOM 518 C CA . ARG A 1 72 ? -15.576 6.681 1.313 1.00 97.19 72 ARG A CA 1
ATOM 519 C C . ARG A 1 72 ? -14.108 7.057 1.150 1.00 97.19 72 ARG A C 1
ATOM 521 O O . ARG A 1 72 ? -13.818 8.110 0.590 1.00 97.19 72 ARG A O 1
ATOM 528 N N . ASN A 1 73 ? -13.192 6.205 1.601 1.00 96.69 73 ASN A N 1
ATOM 529 C CA . ASN A 1 73 ? -11.770 6.376 1.369 1.00 96.69 73 ASN A CA 1
ATOM 530 C C . ASN A 1 73 ? -11.087 5.012 1.178 1.00 96.69 73 ASN A C 1
ATOM 532 O O . ASN A 1 73 ? -10.486 4.484 2.118 1.00 96.69 73 ASN A O 1
ATOM 536 N N . PRO A 1 74 ? -11.080 4.465 -0.054 1.00 95.38 74 PRO A N 1
ATOM 537 C CA . PRO A 1 74 ? -10.449 3.180 -0.333 1.00 95.38 74 PRO A CA 1
ATOM 538 C C . PRO A 1 74 ? -8.958 3.123 0.004 1.00 95.38 74 PRO A C 1
ATOM 540 O O . PRO A 1 74 ? -8.397 2.035 0.057 1.00 95.38 74 PRO A O 1
ATOM 543 N N . ARG A 1 75 ? -8.297 4.263 0.271 1.00 93.88 75 ARG A N 1
ATOM 544 C CA . ARG A 1 75 ? -6.897 4.266 0.701 1.00 93.88 75 ARG A CA 1
ATOM 545 C C . ARG A 1 75 ? -6.676 3.647 2.083 1.00 93.88 75 ARG A C 1
ATOM 547 O O . ARG A 1 75 ? -5.540 3.296 2.388 1.00 93.88 75 ARG A O 1
ATOM 554 N N . LEU A 1 76 ? -7.726 3.476 2.889 1.00 96.12 76 LEU A N 1
ATOM 555 C CA . LEU A 1 76 ? -7.659 2.794 4.186 1.00 96.12 76 LEU A CA 1
ATOM 556 C C . LEU A 1 76 ? -7.033 1.396 4.086 1.00 96.12 76 LEU A C 1
ATOM 558 O O . LEU A 1 76 ? -6.291 0.995 4.975 1.00 96.12 76 LEU A O 1
ATOM 562 N N . VAL A 1 77 ? -7.245 0.680 2.977 1.00 95.62 77 VAL A N 1
ATOM 563 C CA . VAL A 1 77 ? -6.680 -0.669 2.780 1.00 95.62 77 VAL A CA 1
ATOM 564 C C . VAL A 1 77 ? -5.156 -0.675 2.602 1.00 95.62 77 VAL A C 1
ATOM 566 O O . VAL A 1 77 ? -4.537 -1.732 2.683 1.00 95.62 77 VAL A O 1
ATOM 569 N N . HIS A 1 78 ? -4.531 0.483 2.346 1.00 93.81 78 HIS A N 1
ATOM 570 C CA . HIS A 1 78 ? -3.070 0.600 2.344 1.00 93.81 78 HIS A CA 1
ATOM 571 C C . HIS A 1 78 ? -2.494 0.614 3.763 1.00 93.81 78 HIS A C 1
ATOM 573 O O . HIS A 1 78 ? -1.311 0.311 3.943 1.00 93.81 78 HIS A O 1
ATOM 579 N N . ASP A 1 79 ? -3.298 0.987 4.760 1.00 95.12 79 ASP A N 1
ATOM 580 C CA . ASP A 1 79 ? -2.912 0.880 6.155 1.00 95.12 79 ASP A CA 1
ATOM 581 C C . ASP A 1 79 ? -3.306 -0.488 6.709 1.00 95.12 79 ASP A C 1
ATOM 583 O O . ASP A 1 79 ? -4.358 -0.680 7.317 1.00 95.12 79 ASP A O 1
ATOM 587 N N . THR A 1 80 ? -2.420 -1.448 6.472 1.00 94.44 80 THR A N 1
ATOM 588 C CA . THR A 1 80 ? -2.588 -2.823 6.929 1.00 94.44 80 THR A CA 1
ATOM 589 C C . THR A 1 80 ? -2.201 -3.024 8.387 1.00 94.44 80 THR A C 1
ATOM 591 O O . THR A 1 80 ? -2.296 -4.147 8.853 1.00 94.44 80 THR A O 1
ATOM 594 N N . ALA A 1 81 ? -1.747 -1.995 9.113 1.00 94.31 81 ALA A N 1
ATOM 595 C CA . ALA A 1 81 ? -1.339 -2.151 10.505 1.00 94.31 81 ALA A CA 1
ATOM 596 C C . ALA A 1 81 ? -2.566 -2.316 11.417 1.00 94.31 81 ALA A C 1
ATOM 598 O O . ALA A 1 81 ? -3.488 -1.499 11.372 1.00 94.31 81 ALA A O 1
ATOM 599 N N . SER A 1 82 ? -2.566 -3.329 12.285 1.00 95.94 82 SER A N 1
ATOM 600 C CA . SER A 1 82 ? -3.583 -3.476 13.340 1.00 95.94 82 SER A CA 1
ATOM 601 C C . SER A 1 82 ? -3.338 -2.518 14.519 1.00 95.94 82 SER A C 1
ATOM 603 O O . SER A 1 82 ? -4.259 -2.179 15.261 1.00 95.94 82 SER A O 1
ATOM 605 N N . VAL A 1 83 ? -2.110 -2.026 14.671 1.00 97.44 83 VAL A N 1
ATOM 606 C CA . VAL A 1 83 ? -1.712 -1.043 15.686 1.00 97.44 83 VAL A CA 1
ATOM 607 C C . VAL A 1 83 ? -2.060 0.401 15.289 1.00 97.44 83 VAL A C 1
ATOM 609 O O . VAL A 1 83 ? -2.502 0.682 14.171 1.00 97.44 83 VAL A O 1
ATOM 612 N N . GLY A 1 84 ? -1.877 1.331 16.236 1.00 97.56 84 GLY A N 1
ATOM 613 C CA . GLY A 1 84 ? -2.183 2.758 16.056 1.00 97.56 84 GLY A CA 1
ATOM 614 C C . GLY A 1 84 ? -3.666 3.066 15.871 1.00 97.56 84 GLY A C 1
ATOM 615 O O . GLY A 1 84 ? -4.025 4.104 15.314 1.00 97.56 84 GLY A O 1
ATOM 616 N N . LYS A 1 85 ? -4.521 2.143 16.318 1.00 98.56 85 LYS A N 1
ATOM 617 C CA . LYS A 1 85 ? -5.973 2.232 16.240 1.00 98.56 85 LYS A CA 1
ATOM 618 C C . LYS A 1 85 ? -6.600 1.842 17.572 1.00 98.56 85 LYS A C 1
ATOM 620 O O . LYS A 1 85 ? -6.074 0.986 18.284 1.00 98.56 85 LYS A O 1
ATOM 625 N N . LEU A 1 86 ? -7.726 2.472 17.877 1.00 98.75 86 LEU A N 1
ATOM 626 C CA . LEU A 1 86 ? -8.617 2.142 18.980 1.00 98.75 86 LEU A CA 1
ATOM 627 C C . LEU A 1 86 ? -9.903 1.555 18.396 1.00 98.75 86 LEU A C 1
ATOM 629 O O . LEU A 1 86 ? -10.510 2.148 17.505 1.00 98.75 86 LEU A O 1
ATOM 633 N N . TYR A 1 87 ? -10.313 0.399 18.900 1.00 98.81 87 TYR A N 1
ATOM 634 C CA . TYR A 1 87 ? -11.438 -0.375 18.389 1.00 98.81 87 TYR A CA 1
ATOM 635 C C . TYR A 1 87 ? -12.525 -0.491 19.445 1.00 98.81 87 TYR A C 1
ATOM 637 O O . TYR A 1 87 ? -12.230 -0.839 20.588 1.00 98.81 87 TYR A O 1
ATOM 645 N N . ARG A 1 88 ? -13.787 -0.269 19.074 1.00 98.75 88 ARG A N 1
ATOM 646 C CA . ARG A 1 88 ? -14.930 -0.566 19.943 1.00 98.75 88 ARG A CA 1
ATOM 647 C C . ARG A 1 88 ? -15.015 -2.079 20.142 1.00 98.75 88 ARG A C 1
ATOM 649 O O . ARG A 1 88 ? -15.236 -2.827 19.191 1.00 98.75 88 ARG A O 1
ATOM 656 N N . THR A 1 89 ? -14.864 -2.539 21.381 1.00 98.62 89 THR A N 1
ATOM 657 C CA . THR A 1 89 ? -14.772 -3.970 21.714 1.00 98.62 89 THR A CA 1
ATOM 658 C C . THR A 1 89 ? -16.018 -4.738 21.274 1.00 98.62 89 THR A C 1
ATOM 660 O O . THR A 1 89 ? -15.906 -5.836 20.732 1.00 98.62 89 THR A O 1
ATOM 663 N N . ALA A 1 90 ? -17.206 -4.154 21.468 1.00 98.25 90 ALA A N 1
ATOM 664 C CA . ALA A 1 90 ? -18.469 -4.763 21.050 1.00 98.25 90 ALA A CA 1
ATOM 665 C C . ALA A 1 90 ? -18.534 -4.982 19.529 1.00 98.25 90 ALA A C 1
ATOM 667 O O . ALA A 1 90 ? -18.929 -6.058 19.099 1.00 98.25 90 ALA A O 1
ATOM 668 N N . PHE A 1 91 ? -18.045 -4.022 18.735 1.00 98.69 91 PHE A N 1
ATOM 669 C CA . PHE A 1 91 ? -18.018 -4.121 17.274 1.00 98.69 91 PHE A CA 1
ATOM 670 C C . PHE A 1 91 ? -17.113 -5.264 16.796 1.00 98.69 91 PHE A C 1
ATOM 672 O O . PHE A 1 91 ? -17.512 -6.064 15.954 1.00 98.69 91 PHE A O 1
ATOM 679 N N . LEU A 1 92 ? -15.912 -5.401 17.376 1.00 98.62 92 LEU A N 1
ATOM 680 C CA . LEU A 1 92 ? -15.028 -6.522 17.032 1.00 98.62 92 LEU A CA 1
ATOM 681 C C . LEU A 1 92 ? -15.682 -7.878 17.329 1.00 98.62 92 LEU A C 1
ATOM 683 O O . LEU A 1 92 ? -15.529 -8.814 16.548 1.00 98.62 92 LEU A O 1
ATOM 687 N N . ARG A 1 93 ? -16.414 -7.989 18.443 1.00 98.06 93 ARG A N 1
ATOM 688 C CA . ARG A 1 93 ? -17.102 -9.226 18.843 1.00 98.06 93 ARG A CA 1
ATOM 689 C C . ARG A 1 93 ? -18.283 -9.552 17.943 1.00 98.06 93 ARG A C 1
ATOM 691 O O . ARG A 1 93 ? -18.374 -10.684 17.481 1.00 98.06 93 ARG A O 1
ATOM 698 N N . GLU A 1 94 ? -19.145 -8.570 17.698 1.00 98.06 94 GLU A N 1
ATOM 699 C CA . GLU A 1 94 ? -20.336 -8.697 16.854 1.00 98.06 94 GLU A CA 1
ATOM 700 C C . GLU A 1 94 ? -19.981 -9.204 15.453 1.00 98.06 94 GLU A C 1
ATOM 702 O O . GLU A 1 94 ? -20.631 -10.108 14.936 1.00 98.06 94 GLU A O 1
ATOM 707 N N . HIS A 1 95 ? -18.891 -8.691 14.879 1.00 98.12 95 HIS A N 1
ATOM 708 C CA . HIS A 1 95 ? -18.434 -9.071 13.542 1.00 98.12 95 HIS A CA 1
ATOM 709 C C . HIS A 1 95 ? -17.381 -10.189 13.528 1.00 98.12 95 HIS A C 1
ATOM 711 O O . HIS A 1 95 ? -16.831 -10.498 12.472 1.00 98.12 95 HIS A O 1
ATOM 717 N N . GLY A 1 96 ? -17.056 -10.785 14.681 1.00 96.44 96 GLY A N 1
ATOM 718 C CA . GLY A 1 96 ? -16.057 -11.854 14.773 1.00 96.44 96 GLY A CA 1
ATOM 719 C C . GLY A 1 96 ? -14.656 -11.453 14.283 1.00 96.44 96 GLY A C 1
ATOM 720 O O . GLY A 1 96 ? -13.898 -12.302 13.812 1.00 96.44 96 GLY A O 1
ATOM 721 N N . ILE A 1 97 ? -14.294 -10.170 14.374 1.00 97.62 97 ILE A N 1
ATOM 722 C CA . ILE A 1 97 ? -13.018 -9.644 13.876 1.00 97.62 97 ILE A CA 1
ATOM 723 C C . ILE A 1 97 ? -11.897 -10.074 14.827 1.00 97.62 97 ILE A C 1
ATOM 725 O O . ILE A 1 97 ? -11.721 -9.532 15.920 1.00 97.62 97 ILE A O 1
ATOM 729 N N . ARG A 1 98 ? -11.120 -11.063 14.387 1.00 94.88 98 ARG A N 1
ATOM 730 C CA . ARG A 1 98 ? -9.970 -11.620 15.108 1.00 94.88 98 ARG A CA 1
ATOM 731 C C . ARG A 1 98 ? -8.770 -11.783 14.180 1.00 94.88 98 ARG A C 1
ATOM 733 O O . ARG A 1 98 ? -8.927 -11.877 12.958 1.00 94.88 98 ARG A O 1
ATOM 740 N N . PHE A 1 99 ? -7.578 -11.849 14.769 1.00 93.75 99 PHE A N 1
ATOM 741 C CA . PHE A 1 99 ? -6.396 -12.352 14.069 1.00 93.75 99 PHE A CA 1
ATOM 742 C C . PHE A 1 99 ? -6.626 -13.824 13.669 1.00 93.75 99 PHE A C 1
ATOM 744 O O . PHE A 1 99 ? -7.408 -14.509 14.333 1.00 93.75 99 PHE A O 1
ATOM 751 N N . PRO A 1 100 ? -6.020 -14.319 12.577 1.00 87.31 100 PRO A N 1
ATOM 752 C CA . PRO A 1 100 ? -5.993 -15.749 12.270 1.00 87.31 100 PRO A CA 1
ATOM 753 C C . PRO A 1 100 ? -5.472 -16.571 13.466 1.00 87.31 100 PRO A C 1
ATOM 755 O O . PRO A 1 100 ? -4.590 -16.109 14.184 1.00 87.31 100 PRO A O 1
ATOM 758 N N . GLU A 1 101 ? -6.045 -17.757 13.703 1.00 75.38 101 GLU A N 1
ATOM 759 C CA . GLU A 1 101 ? -5.721 -18.599 14.873 1.00 75.38 101 GLU A CA 1
ATOM 760 C C . GLU A 1 101 ? -4.322 -19.223 14.791 1.00 75.38 101 GLU A C 1
ATOM 762 O O . GLU A 1 101 ? -3.631 -19.379 15.798 1.00 75.38 101 GLU A O 1
ATOM 767 N N . GLU A 1 102 ? -3.877 -19.548 13.581 1.00 75.31 102 GLU A N 1
ATOM 768 C CA . GLU A 1 102 ? -2.485 -19.892 13.324 1.00 75.31 102 GLU A CA 1
ATOM 769 C C . GLU A 1 102 ? -1.649 -18.612 13.422 1.00 75.31 102 GLU A C 1
ATOM 771 O O . GLU A 1 102 ? -2.080 -17.572 12.923 1.00 75.31 102 GLU A O 1
ATOM 776 N N . HIS A 1 103 ? -0.453 -18.674 14.027 1.00 69.25 103 HIS A N 1
ATOM 777 C CA . HIS A 1 103 ? 0.529 -17.575 14.030 1.00 69.25 103 HIS A CA 1
ATOM 778 C C . HIS A 1 103 ? 1.063 -17.351 12.603 1.00 69.25 103 HIS A C 1
ATOM 780 O O . HIS A 1 103 ? 2.219 -17.630 12.281 1.00 69.25 103 HIS A O 1
ATOM 786 N N . ALA A 1 104 ? 0.169 -16.920 11.721 1.00 77.00 104 ALA A N 1
ATOM 787 C CA . ALA A 1 104 ? 0.370 -16.760 10.306 1.00 77.00 104 ALA A CA 1
ATOM 788 C C . ALA A 1 104 ? 1.055 -15.412 10.078 1.00 77.00 104 ALA A C 1
ATOM 790 O O . ALA A 1 104 ? 0.521 -14.386 10.496 1.00 77.00 104 ALA A O 1
ATOM 791 N N . PRO A 1 105 ? 2.210 -15.380 9.397 1.00 84.88 105 PRO A N 1
ATOM 792 C CA . PRO A 1 105 ? 2.853 -14.129 9.041 1.00 84.88 105 PRO A CA 1
ATOM 793 C C . PRO A 1 105 ? 1.901 -13.217 8.264 1.00 84.88 105 PRO A C 1
ATOM 795 O O . PRO A 1 105 ? 1.203 -13.670 7.354 1.00 84.88 105 PRO A O 1
ATOM 798 N N . HIS A 1 106 ? 1.944 -11.918 8.566 1.00 89.75 106 HIS A N 1
ATOM 799 C CA . HIS A 1 106 ? 1.119 -10.904 7.895 1.00 89.75 106 HIS A CA 1
ATOM 800 C C . HIS A 1 106 ? -0.371 -11.001 8.251 1.00 89.75 106 HIS A C 1
ATOM 802 O O . HIS A 1 106 ? -1.233 -10.573 7.483 1.00 89.75 106 HIS A O 1
ATOM 808 N N . GLU A 1 107 ? -0.651 -11.500 9.451 1.00 92.19 107 GLU A N 1
ATOM 809 C CA . GLU A 1 107 ? -1.940 -11.541 10.122 1.00 92.19 107 GLU A CA 1
ATOM 810 C C . GLU A 1 107 ? -2.674 -10.196 10.111 1.00 92.19 107 GLU A C 1
ATOM 812 O O . GLU A 1 107 ? -3.893 -10.169 9.930 1.00 92.19 107 GLU A O 1
ATOM 817 N N . ASP A 1 108 ? -1.946 -9.080 10.226 1.00 94.81 108 ASP A N 1
ATOM 818 C CA . ASP A 1 108 ? -2.538 -7.741 10.245 1.00 94.81 108 ASP A CA 1
ATOM 819 C C . ASP A 1 108 ? -3.278 -7.411 8.940 1.00 94.81 108 ASP A C 1
ATOM 821 O O . ASP A 1 108 ? -4.312 -6.740 8.952 1.00 94.81 108 ASP A O 1
ATOM 825 N N . VAL A 1 109 ? -2.789 -7.925 7.803 1.00 95.81 109 VAL A N 1
ATOM 826 C CA . VAL A 1 109 ? -3.417 -7.730 6.485 1.00 95.81 109 VAL A CA 1
ATOM 827 C C . VAL A 1 109 ? -4.807 -8.367 6.464 1.00 95.81 109 VAL A C 1
ATOM 829 O O . VAL A 1 109 ? -5.755 -7.780 5.950 1.00 95.81 109 VAL A O 1
ATOM 832 N N . VAL A 1 110 ? -4.946 -9.549 7.069 1.00 96.44 110 VAL A N 1
ATOM 833 C CA . VAL A 1 110 ? -6.227 -10.261 7.165 1.00 96.44 110 VAL A CA 1
ATOM 834 C C . VAL A 1 110 ? -7.126 -9.617 8.221 1.00 96.44 110 VAL A C 1
ATOM 836 O O . VAL A 1 110 ? -8.314 -9.417 7.972 1.00 96.44 110 VAL A O 1
ATOM 839 N N . PHE A 1 111 ? -6.570 -9.240 9.377 1.00 97.69 111 PHE A N 1
ATOM 840 C CA . PHE A 1 111 ? -7.306 -8.548 10.438 1.00 97.69 111 PHE A CA 1
ATOM 841 C C . PHE A 1 111 ? -7.935 -7.243 9.928 1.00 97.69 111 PHE A C 1
ATOM 843 O O . PHE A 1 111 ? -9.136 -7.024 10.085 1.00 97.69 111 PHE A O 1
ATOM 850 N N . THR A 1 112 ? -7.145 -6.394 9.267 1.00 97.69 112 THR A N 1
ATOM 851 C CA . THR A 1 112 ? -7.623 -5.113 8.727 1.00 97.69 112 THR A CA 1
ATOM 852 C C . THR A 1 112 ? -8.604 -5.299 7.570 1.00 97.69 112 THR A C 1
ATOM 854 O O . THR A 1 112 ? -9.568 -4.546 7.472 1.00 97.69 112 THR A O 1
ATOM 857 N N . ALA A 1 113 ? -8.452 -6.334 6.738 1.00 98.06 113 ALA A N 1
ATOM 858 C CA . ALA A 1 113 ? -9.450 -6.659 5.719 1.00 98.06 113 ALA A CA 1
ATOM 859 C C . ALA A 1 113 ? -10.809 -7.039 6.328 1.00 98.06 113 ALA A C 1
ATOM 861 O O . ALA A 1 113 ? -11.834 -6.526 5.882 1.00 98.06 113 ALA A O 1
ATOM 862 N N . ARG A 1 114 ? -10.821 -7.869 7.382 1.00 98.19 114 ARG A N 1
ATOM 863 C CA . ARG A 1 114 ? -12.040 -8.211 8.142 1.00 98.19 114 ARG A CA 1
ATOM 864 C C . ARG A 1 114 ? -12.673 -6.973 8.775 1.00 98.19 114 ARG A C 1
ATOM 866 O O . ARG A 1 114 ? -13.886 -6.799 8.707 1.00 98.19 114 ARG A O 1
ATOM 873 N N . LEU A 1 115 ? -11.849 -6.088 9.333 1.00 98.56 115 LEU A N 1
ATOM 874 C CA . LEU A 1 115 ? -12.300 -4.817 9.891 1.00 98.56 115 LEU A CA 1
ATOM 875 C C . LEU A 1 115 ? -13.009 -3.953 8.843 1.00 98.56 115 LEU A C 1
ATOM 877 O O . LEU A 1 115 ? -14.110 -3.473 9.089 1.00 98.56 115 LEU A O 1
ATOM 881 N N . TRP A 1 116 ? -12.402 -3.759 7.671 1.00 98.31 116 TRP A N 1
ATOM 882 C CA . TRP A 1 116 ? -12.991 -2.933 6.617 1.00 98.31 116 TRP A CA 1
ATOM 883 C C . TRP A 1 116 ? -14.205 -3.595 5.957 1.00 98.31 116 TRP A C 1
ATOM 885 O O . TRP A 1 116 ? -15.162 -2.900 5.620 1.00 98.31 116 TRP A O 1
ATOM 895 N N . ALA A 1 117 ? -14.223 -4.925 5.852 1.00 98.38 117 ALA A N 1
ATOM 896 C CA . ALA A 1 117 ? -15.385 -5.690 5.405 1.00 98.38 117 ALA A CA 1
ATOM 897 C C . ALA A 1 117 ? -16.619 -5.484 6.305 1.00 98.38 117 ALA A C 1
ATOM 899 O O . ALA A 1 117 ? -17.738 -5.459 5.799 1.00 98.38 117 ALA A O 1
ATOM 900 N N . ALA A 1 118 ? -16.419 -5.264 7.610 1.00 98.44 118 ALA A N 1
ATOM 901 C CA . ALA A 1 118 ? -17.483 -4.990 8.580 1.00 98.44 118 ALA A CA 1
ATOM 902 C C . ALA A 1 118 ? -18.027 -3.545 8.541 1.00 98.44 118 ALA A C 1
ATOM 904 O O . ALA A 1 118 ? -18.972 -3.223 9.255 1.00 98.44 118 ALA A O 1
ATOM 905 N N . ARG A 1 119 ? -17.462 -2.675 7.693 1.00 98.25 119 ARG A N 1
ATOM 906 C CA . ARG A 1 119 ? -17.951 -1.310 7.416 1.00 98.25 119 ARG A CA 1
ATOM 907 C C . ARG A 1 119 ? -18.093 -0.392 8.649 1.00 98.25 119 ARG A C 1
ATOM 909 O O . ARG A 1 119 ? -19.134 0.245 8.809 1.00 98.25 119 ARG A O 1
ATOM 916 N N . PRO A 1 120 ? -17.067 -0.266 9.510 1.00 98.56 120 PRO A N 1
ATOM 917 C CA . PRO A 1 120 ? -17.143 0.626 10.659 1.00 98.56 120 PRO A CA 1
ATOM 918 C C . PRO A 1 120 ? -17.280 2.089 10.222 1.00 98.56 120 PRO A C 1
ATOM 920 O O . PRO A 1 120 ? -16.729 2.503 9.197 1.00 98.56 120 PRO A O 1
ATOM 923 N N . ARG A 1 121 ? -17.905 2.901 11.075 1.00 98.81 121 ARG A N 1
ATOM 924 C CA . ARG A 1 121 ? -17.630 4.336 11.138 1.00 98.81 121 ARG A CA 1
ATOM 925 C C . ARG A 1 121 ? -16.230 4.546 11.713 1.00 98.81 121 ARG A C 1
ATOM 927 O O . ARG A 1 121 ? -15.871 3.934 12.723 1.00 98.81 121 ARG A O 1
ATOM 934 N N . ILE A 1 122 ? -15.456 5.423 11.078 1.00 98.81 122 ILE A N 1
ATOM 935 C CA . ILE A 1 122 ? -14.029 5.614 11.349 1.00 98.81 122 ILE A CA 1
ATOM 936 C C . ILE A 1 122 ? -13.752 7.083 11.662 1.00 98.81 122 ILE A C 1
ATOM 938 O O . ILE A 1 122 ? -14.193 7.960 10.922 1.00 98.81 122 ILE A O 1
ATOM 942 N N . ALA A 1 123 ? -12.976 7.346 12.708 1.00 98.75 123 ALA A N 1
ATOM 943 C CA . ALA A 1 123 ? -12.358 8.641 12.966 1.00 98.75 123 ALA A CA 1
ATOM 944 C C . ALA A 1 123 ? -10.847 8.553 12.697 1.00 98.75 123 ALA A C 1
ATOM 946 O O . ALA A 1 123 ? -10.170 7.662 13.201 1.00 98.75 123 ALA A O 1
ATOM 947 N N . LEU A 1 124 ? -10.304 9.456 11.890 1.00 98.69 124 LEU A N 1
ATOM 948 C CA . LEU A 1 124 ? -8.874 9.576 11.619 1.00 98.69 124 LEU A CA 1
ATOM 949 C C . LEU A 1 124 ? -8.372 10.885 12.217 1.00 98.69 124 LEU A C 1
ATOM 951 O O . LEU A 1 124 ? -9.018 11.920 12.044 1.00 98.69 124 LEU A O 1
ATOM 955 N N . ILE A 1 125 ? -7.227 10.836 12.892 1.00 98.62 125 ILE A N 1
ATOM 956 C CA . ILE A 1 125 ? -6.564 12.007 13.473 1.00 98.62 125 ILE A CA 1
ATOM 957 C C . ILE A 1 125 ? -5.105 12.102 13.007 1.00 98.62 125 ILE A C 1
ATOM 959 O O . ILE A 1 125 ? -4.474 11.068 12.769 1.00 98.62 125 ILE A O 1
ATOM 963 N N . PRO A 1 126 ? -4.547 13.319 12.875 1.00 98.12 126 PRO A N 1
ATOM 964 C CA . PRO A 1 126 ? -3.158 13.507 12.467 1.00 98.12 126 PRO A CA 1
ATOM 965 C C . PRO A 1 126 ? -2.153 13.232 13.591 1.00 98.12 126 PRO A C 1
ATOM 967 O O . PRO A 1 126 ? -0.953 13.107 13.335 1.00 98.12 126 PRO A O 1
ATOM 970 N N . ASP A 1 127 ? -2.627 13.126 14.836 1.00 98.38 127 ASP A N 1
ATOM 971 C CA . ASP A 1 127 ? -1.809 12.863 16.010 1.00 98.38 127 ASP A CA 1
ATOM 972 C C . ASP A 1 127 ? -0.946 11.614 15.836 1.00 98.38 127 ASP A C 1
ATOM 974 O O . ASP A 1 127 ? -1.388 10.560 15.369 1.00 98.38 127 ASP A O 1
ATOM 978 N N . ARG A 1 128 ? 0.308 11.714 16.281 1.00 97.81 128 ARG A N 1
ATOM 979 C CA . ARG A 1 128 ? 1.189 10.556 16.395 1.00 97.81 128 ARG A CA 1
ATOM 980 C C . ARG A 1 128 ? 0.738 9.712 17.581 1.00 97.81 128 ARG A C 1
ATOM 982 O O . ARG A 1 128 ? 0.961 10.096 18.727 1.00 97.81 128 ARG A O 1
ATOM 989 N N . VAL A 1 129 ? 0.188 8.535 17.300 1.00 98.44 129 VAL A N 1
ATOM 990 C CA . VAL A 1 129 ? -0.396 7.647 18.323 1.00 98.44 129 VAL A CA 1
ATOM 991 C C . VAL A 1 129 ? 0.398 6.364 18.546 1.00 98.44 129 VAL A C 1
ATOM 993 O O . VAL A 1 129 ? 0.139 5.642 19.505 1.00 98.44 129 VAL A O 1
ATOM 996 N N . TYR A 1 130 ? 1.374 6.069 17.684 1.00 98.38 130 TYR A N 1
ATOM 997 C CA . TYR A 1 130 ? 2.148 4.835 17.767 1.00 98.38 130 TYR A CA 1
ATOM 998 C C . TYR A 1 130 ? 3.575 5.013 17.247 1.00 98.38 130 TYR A C 1
ATOM 1000 O O . TYR A 1 130 ? 3.789 5.583 16.173 1.00 98.38 130 TYR A O 1
ATOM 1008 N N . VAL A 1 131 ? 4.555 4.498 17.988 1.00 97.94 131 VAL A N 1
ATOM 1009 C CA . VAL A 1 131 ? 5.971 4.490 17.610 1.00 97.94 131 VAL A CA 1
ATOM 1010 C C . VAL A 1 131 ? 6.452 3.051 17.533 1.00 97.94 131 VAL A C 1
ATOM 1012 O O . VAL A 1 131 ? 6.648 2.397 18.555 1.00 97.94 131 VAL A O 1
ATOM 1015 N N . ARG A 1 132 ? 6.707 2.597 16.307 1.00 96.56 132 ARG A N 1
ATOM 1016 C CA . ARG A 1 132 ? 7.326 1.307 16.033 1.00 96.56 132 ARG A CA 1
ATOM 1017 C C . ARG A 1 132 ? 8.842 1.414 16.080 1.00 96.56 132 ARG A C 1
ATOM 1019 O O . ARG A 1 132 ? 9.427 2.092 15.228 1.00 96.56 132 ARG A O 1
ATOM 1026 N N . HIS A 1 133 ? 9.491 0.724 17.007 1.00 94.50 133 HIS A N 1
ATOM 1027 C CA . HIS A 1 133 ? 10.944 0.703 17.114 1.00 94.50 133 HIS A CA 1
ATOM 1028 C C . HIS A 1 133 ? 11.553 -0.369 16.207 1.00 94.50 133 HIS A C 1
ATOM 1030 O O . HIS A 1 133 ? 11.143 -1.526 16.182 1.00 94.50 133 HIS A O 1
ATOM 1036 N N . VAL A 1 134 ? 12.568 0.014 15.427 1.00 89.25 134 VAL A N 1
ATOM 1037 C CA . VAL A 1 134 ? 13.269 -0.907 14.525 1.00 89.25 134 VAL A CA 1
ATOM 1038 C C . VAL A 1 134 ? 14.775 -0.791 14.712 1.00 89.25 134 VAL A C 1
ATOM 1040 O O . VAL A 1 134 ? 15.384 0.223 14.370 1.00 89.25 134 VAL A O 1
ATOM 1043 N N . HIS A 1 135 ? 15.394 -1.863 15.204 1.00 83.25 135 HIS A N 1
ATOM 1044 C CA . HIS A 1 135 ? 16.842 -1.957 15.380 1.00 83.25 135 HIS A CA 1
ATOM 1045 C C . HIS A 1 135 ? 17.516 -2.397 14.077 1.00 83.25 135 HIS A C 1
ATOM 1047 O O . HIS A 1 135 ? 17.337 -3.530 13.630 1.00 83.25 135 HIS A O 1
ATOM 1053 N N . ARG A 1 136 ? 18.329 -1.523 13.468 1.00 67.31 136 ARG A N 1
ATOM 1054 C CA . ARG A 1 136 ? 19.090 -1.876 12.251 1.00 67.31 136 ARG A CA 1
ATOM 1055 C C . ARG A 1 136 ? 20.198 -2.906 12.502 1.00 67.31 136 ARG A C 1
ATOM 1057 O O . ARG A 1 136 ? 20.596 -3.590 11.567 1.00 67.31 136 ARG A O 1
ATOM 1064 N N . SER A 1 137 ? 20.707 -2.997 13.733 1.00 55.78 137 SER A N 1
ATOM 1065 C CA . SER A 1 137 ? 21.814 -3.887 14.114 1.00 55.78 137 SER A CA 1
ATOM 1066 C C . SER A 1 137 ? 21.417 -5.360 14.202 1.00 55.78 137 SER A C 1
ATOM 1068 O O . SER A 1 137 ? 22.288 -6.230 14.168 1.00 55.78 137 SER A O 1
ATOM 1070 N N . ALA A 1 138 ? 20.118 -5.669 14.246 1.00 48.00 138 ALA A N 1
ATOM 1071 C CA . ALA A 1 138 ? 19.663 -7.024 14.011 1.00 48.00 138 ALA A CA 1
ATOM 1072 C C . ALA A 1 138 ? 19.893 -7.338 12.530 1.00 48.00 138 ALA A C 1
ATOM 1074 O O . ALA A 1 138 ? 19.076 -7.016 11.668 1.00 48.00 138 ALA A O 1
ATOM 1075 N N . ARG A 1 139 ? 21.015 -8.002 12.238 1.00 45.19 139 ARG A N 1
ATOM 1076 C CA . ARG A 1 139 ? 21.243 -8.770 11.011 1.00 45.19 139 ARG A CA 1
ATOM 1077 C C . ARG A 1 139 ? 20.222 -9.919 10.963 1.00 45.19 139 ARG A C 1
ATOM 1079 O O . ARG A 1 139 ? 20.572 -11.087 11.050 1.00 45.19 139 ARG A O 1
ATOM 1086 N N . ARG A 1 140 ? 18.930 -9.597 10.887 1.00 45.50 140 ARG A N 1
ATOM 1087 C CA . ARG A 1 140 ? 17.845 -10.544 10.660 1.00 45.50 140 ARG A CA 1
ATOM 1088 C C . ARG A 1 140 ? 17.449 -10.436 9.201 1.00 45.50 140 ARG A C 1
ATOM 1090 O O . ARG A 1 140 ? 16.770 -9.505 8.787 1.00 45.50 140 ARG A O 1
ATOM 1097 N N . LEU A 1 141 ? 17.983 -11.408 8.464 1.00 42.81 141 LEU A N 1
ATOM 1098 C CA . LEU A 1 141 ? 17.258 -12.211 7.488 1.00 42.81 141 LEU A CA 1
ATOM 1099 C C . LEU A 1 141 ? 16.356 -11.386 6.571 1.00 42.81 141 LEU A C 1
ATOM 1101 O O . LEU A 1 141 ? 15.217 -11.095 6.907 1.00 42.81 141 LEU A O 1
ATOM 1105 N N . SER A 1 142 ? 16.889 -11.056 5.391 1.00 44.62 142 SER A N 1
ATOM 1106 C CA . SER A 1 142 ? 16.154 -11.146 4.129 1.00 44.62 142 SER A CA 1
ATOM 1107 C C . SER A 1 142 ? 14.627 -11.037 4.279 1.00 44.62 142 SER A C 1
ATOM 1109 O O . SER A 1 142 ? 13.926 -12.041 4.429 1.00 44.62 142 SER A O 1
ATOM 1111 N N . LEU A 1 143 ? 14.104 -9.824 4.135 1.00 49.19 143 LEU A N 1
ATOM 1112 C CA . LEU A 1 143 ? 12.667 -9.558 4.047 1.00 49.19 143 LEU A CA 1
ATOM 1113 C C . LEU A 1 143 ? 11.991 -10.330 2.885 1.00 49.19 143 LEU A C 1
ATOM 1115 O O . LEU A 1 143 ? 10.767 -10.409 2.844 1.00 49.19 143 LEU A O 1
ATOM 1119 N N . SER A 1 144 ? 12.778 -10.926 1.975 1.00 52.84 144 SER A N 1
ATOM 1120 C CA . SER A 1 144 ? 12.346 -11.781 0.860 1.00 52.84 144 SER A CA 1
ATOM 1121 C C . SER A 1 144 ? 12.115 -13.268 1.171 1.00 52.84 144 SER A C 1
ATOM 1123 O O . SER A 1 144 ? 11.865 -14.027 0.239 1.00 52.84 144 SER A O 1
ATOM 1125 N N . ALA A 1 145 ? 12.193 -13.721 2.427 1.00 57.25 145 ALA A N 1
ATOM 1126 C CA . ALA A 1 145 ? 12.019 -15.150 2.725 1.00 57.25 145 ALA A CA 1
ATOM 1127 C C . ALA A 1 145 ? 10.550 -15.620 2.712 1.00 57.25 145 ALA A C 1
ATOM 1129 O O . ALA A 1 145 ? 10.312 -16.803 2.508 1.00 57.25 145 ALA A O 1
ATOM 1130 N N . ASP A 1 146 ? 9.577 -14.712 2.867 1.00 79.25 146 ASP A N 1
ATOM 1131 C CA . ASP A 1 146 ? 8.170 -15.094 3.076 1.00 79.25 146 ASP A CA 1
ATOM 1132 C C . ASP A 1 146 ? 7.171 -14.383 2.149 1.00 79.25 146 ASP A C 1
ATOM 1134 O O . ASP A 1 146 ? 6.133 -13.838 2.523 1.00 79.25 146 ASP A O 1
ATOM 1138 N N . TRP A 1 147 ? 7.523 -14.342 0.873 1.00 85.81 147 TRP A N 1
ATOM 1139 C CA . TRP A 1 147 ? 6.645 -13.860 -0.189 1.00 85.81 147 TRP A CA 1
ATOM 1140 C C . TRP A 1 147 ? 5.408 -14.761 -0.356 1.00 85.81 147 TRP A C 1
ATOM 1142 O O . TRP A 1 147 ? 4.344 -14.265 -0.717 1.00 85.81 147 TRP A O 1
ATOM 1152 N N . GLN A 1 148 ? 5.506 -16.053 -0.021 1.00 91.25 148 GLN A N 1
ATOM 1153 C CA . GLN A 1 148 ? 4.387 -16.991 -0.096 1.00 91.25 148 GLN A CA 1
ATOM 1154 C C . GLN A 1 148 ? 3.309 -16.694 0.952 1.00 91.25 148 GLN A C 1
ATOM 1156 O O . GLN A 1 148 ? 2.149 -16.519 0.565 1.00 91.25 148 GLN A O 1
ATOM 1161 N N . ALA A 1 149 ? 3.650 -16.570 2.246 1.00 90.88 149 ALA A N 1
ATOM 1162 C CA . ALA A 1 149 ? 2.643 -16.204 3.244 1.00 90.88 149 ALA A CA 1
ATOM 1163 C C . ALA A 1 149 ? 2.075 -14.817 2.963 1.00 90.88 149 ALA A C 1
ATOM 1165 O O . ALA A 1 149 ? 0.867 -14.627 3.075 1.00 90.88 149 ALA A O 1
ATOM 1166 N N . ARG A 1 150 ? 2.900 -13.877 2.479 1.00 92.00 150 ARG A N 1
ATOM 1167 C CA . ARG A 1 150 ? 2.401 -12.555 2.091 1.00 92.00 150 ARG A CA 1
ATOM 1168 C C . ARG A 1 150 ? 1.344 -12.636 0.997 1.00 92.00 150 ARG A C 1
ATOM 1170 O O . ARG A 1 150 ? 0.265 -12.078 1.164 1.00 92.00 150 ARG A O 1
ATOM 1177 N N . THR A 1 151 ? 1.602 -13.350 -0.098 1.00 95.00 151 THR A N 1
ATOM 1178 C CA . THR A 1 151 ? 0.586 -13.514 -1.154 1.00 95.00 151 THR A CA 1
ATOM 1179 C C . THR A 1 151 ? -0.674 -14.223 -0.653 1.00 95.00 151 THR A C 1
ATOM 1181 O O . THR A 1 151 ? -1.767 -13.818 -1.034 1.00 95.00 151 THR A O 1
ATOM 1184 N N . ARG A 1 152 ? -0.555 -15.206 0.258 1.00 94.56 152 ARG A N 1
ATOM 1185 C CA . ARG A 1 152 ? -1.718 -15.848 0.896 1.00 94.56 152 ARG A CA 1
ATOM 1186 C C . ARG A 1 152 ? -2.529 -14.857 1.733 1.00 94.56 152 ARG A C 1
ATOM 1188 O O . ARG A 1 152 ? -3.744 -14.811 1.588 1.00 94.56 152 ARG A O 1
ATOM 1195 N N . ALA A 1 153 ? -1.872 -14.027 2.542 1.00 94.88 153 ALA A N 1
ATOM 1196 C CA . ALA A 1 153 ? -2.537 -13.007 3.351 1.00 94.88 153 ALA A CA 1
ATOM 1197 C C . ALA A 1 153 ? -3.261 -11.965 2.481 1.00 94.88 153 ALA A C 1
ATOM 1199 O O . ALA A 1 153 ? -4.409 -11.624 2.755 1.00 94.88 153 ALA A O 1
ATOM 1200 N N . HIS A 1 154 ? -2.637 -11.504 1.390 1.00 96.69 154 HIS A N 1
ATOM 1201 C CA . HIS A 1 154 ? -3.287 -10.581 0.452 1.00 96.69 154 HIS A CA 1
ATOM 1202 C C . HIS A 1 154 ? -4.429 -11.233 -0.339 1.00 96.69 154 HIS A C 1
ATOM 1204 O O . HIS A 1 154 ? -5.418 -10.554 -0.616 1.00 96.69 154 HIS A O 1
ATOM 1210 N N . ARG A 1 155 ? -4.327 -12.527 -0.676 1.00 96.62 155 ARG A N 1
ATOM 1211 C CA . ARG A 1 155 ? -5.437 -13.286 -1.268 1.00 96.62 155 ARG A CA 1
ATOM 1212 C C . ARG A 1 155 ? -6.620 -13.346 -0.305 1.00 96.62 155 ARG A C 1
ATOM 1214 O O . ARG A 1 155 ? -7.699 -12.891 -0.663 1.00 96.62 155 ARG A O 1
ATOM 1221 N N . ALA A 1 156 ? -6.381 -13.786 0.929 1.00 96.50 156 ALA A N 1
ATOM 1222 C CA . ALA A 1 156 ? -7.411 -13.876 1.960 1.00 96.50 156 ALA A CA 1
ATOM 1223 C C . ALA A 1 156 ? -8.058 -12.512 2.249 1.00 96.50 156 ALA A C 1
ATOM 1225 O O . ALA A 1 156 ? -9.273 -12.420 2.404 1.00 96.50 156 ALA A O 1
ATOM 1226 N N . ALA A 1 157 ? -7.269 -11.433 2.278 1.00 97.19 157 ALA A N 1
ATOM 1227 C CA . ALA A 1 157 ? -7.785 -10.076 2.427 1.00 97.19 157 ALA A CA 1
ATOM 1228 C C . ALA A 1 157 ? -8.679 -9.648 1.253 1.00 97.19 157 ALA A C 1
ATOM 1230 O O . ALA A 1 157 ? -9.745 -9.074 1.469 1.00 97.19 157 ALA A O 1
ATOM 1231 N N . HIS A 1 158 ? -8.265 -9.934 0.016 1.00 97.94 158 HIS A N 1
ATOM 1232 C CA . HIS A 1 158 ? -9.067 -9.647 -1.170 1.00 97.94 158 HIS A CA 1
ATOM 1233 C C . HIS A 1 158 ? -10.387 -10.431 -1.171 1.00 97.94 158 HIS A C 1
ATOM 1235 O O . HIS A 1 158 ? -11.433 -9.835 -1.408 1.00 97.94 158 HIS A O 1
ATOM 1241 N N . GLU A 1 159 ? -10.340 -11.735 -0.887 1.00 97.69 159 GLU A N 1
ATOM 1242 C CA . GLU A 1 159 ? -11.520 -12.607 -0.789 1.00 97.69 159 GLU A CA 1
ATOM 1243 C C . GLU A 1 159 ? -12.468 -12.122 0.311 1.00 97.69 159 GLU A C 1
ATOM 1245 O O . GLU A 1 159 ? -13.629 -11.860 0.030 1.00 97.69 159 GLU A O 1
ATOM 1250 N N . THR A 1 160 ? -11.950 -11.836 1.511 1.00 98.00 160 THR A N 1
ATOM 1251 C CA . THR A 1 160 ? -12.738 -11.292 2.635 1.00 98.00 160 THR A CA 1
ATOM 1252 C C . THR A 1 160 ? -13.509 -10.029 2.242 1.00 98.00 160 THR A C 1
ATOM 1254 O O . THR A 1 160 ? -14.686 -9.880 2.565 1.00 98.00 160 THR A O 1
ATOM 1257 N N . LEU A 1 161 ? -12.852 -9.096 1.545 1.00 98.25 161 LEU A N 1
ATOM 1258 C CA . LEU A 1 161 ? -13.497 -7.866 1.087 1.00 98.25 161 LEU A CA 1
ATOM 1259 C C . LEU A 1 161 ? -14.524 -8.154 -0.015 1.00 98.25 161 LEU A C 1
ATOM 1261 O O . LEU A 1 161 ? -15.617 -7.590 -0.003 1.00 98.25 161 LEU A O 1
ATOM 1265 N N . LEU A 1 162 ? -14.194 -9.028 -0.965 1.00 97.44 162 LEU A N 1
ATOM 1266 C CA . LEU A 1 162 ? -15.081 -9.361 -2.074 1.00 97.44 162 LEU A CA 1
ATOM 1267 C C . LEU A 1 162 ? -16.356 -10.072 -1.599 1.00 97.44 162 LEU A C 1
ATOM 1269 O O . LEU A 1 162 ? -17.444 -9.688 -2.028 1.00 97.44 162 LEU A O 1
ATOM 1273 N N . ASP A 1 163 ? -16.225 -11.032 -0.684 1.00 98.06 163 ASP A N 1
ATOM 1274 C CA . ASP A 1 163 ? -17.331 -11.795 -0.094 1.00 98.06 163 ASP A CA 1
ATOM 1275 C C . ASP A 1 163 ? -18.278 -10.890 0.705 1.00 98.06 163 ASP A C 1
ATOM 1277 O O . ASP A 1 163 ? -19.494 -11.074 0.686 1.00 98.06 163 ASP A O 1
ATOM 1281 N N . ALA A 1 164 ? -17.743 -9.834 1.328 1.00 97.75 164 ALA A N 1
ATOM 1282 C CA . ALA A 1 164 ? -18.526 -8.788 1.987 1.00 97.75 164 ALA A CA 1
ATOM 1283 C C . ALA A 1 164 ? -19.157 -7.766 1.013 1.00 97.75 164 ALA A C 1
ATOM 1285 O O . ALA A 1 164 ? -19.724 -6.758 1.441 1.00 97.75 164 ALA A O 1
ATOM 1286 N N . GLY A 1 165 ? -19.030 -7.972 -0.303 1.00 97.38 165 GLY A N 1
ATOM 1287 C CA . GLY A 1 165 ? -19.533 -7.065 -1.339 1.00 97.38 165 GLY A CA 1
ATOM 1288 C C . GLY A 1 165 ? -18.698 -5.793 -1.534 1.00 97.38 165 GLY A C 1
ATOM 1289 O O . GLY A 1 165 ? -19.081 -4.918 -2.314 1.00 97.38 165 GLY A O 1
ATOM 1290 N N . GLN A 1 166 ? -17.536 -5.684 -0.883 1.00 97.19 166 GLN A N 1
ATOM 1291 C CA . GLN A 1 166 ? -16.668 -4.503 -0.868 1.00 97.19 166 GLN A CA 1
ATOM 1292 C C . GLN A 1 166 ? -15.733 -4.443 -2.081 1.00 97.19 166 GLN A C 1
ATOM 1294 O O . GLN A 1 166 ? -14.507 -4.399 -1.955 1.00 97.19 166 GLN A O 1
ATOM 1299 N N . LYS A 1 167 ? -16.312 -4.427 -3.288 1.00 95.44 167 LYS A N 1
ATOM 1300 C CA . LYS A 1 167 ? -15.574 -4.531 -4.562 1.00 95.44 167 LYS A CA 1
ATOM 1301 C C . LYS A 1 167 ? -14.496 -3.456 -4.734 1.00 95.44 167 LYS A C 1
ATOM 1303 O O . LYS A 1 167 ? -13.388 -3.773 -5.165 1.00 95.44 167 LYS A O 1
ATOM 1308 N N . ASP A 1 168 ? -14.787 -2.210 -4.365 1.00 95.00 168 ASP A N 1
ATOM 1309 C CA . ASP A 1 168 ? -13.828 -1.103 -4.488 1.00 95.00 168 ASP A CA 1
ATOM 1310 C C . ASP A 1 168 ? -12.663 -1.227 -3.498 1.00 95.00 168 ASP A C 1
ATOM 1312 O O . ASP A 1 168 ? -11.516 -0.938 -3.848 1.00 95.00 168 ASP A O 1
ATOM 1316 N N . LEU A 1 169 ? -12.924 -1.713 -2.280 1.00 97.75 169 LEU A N 1
ATOM 1317 C CA . LEU A 1 169 ? -11.878 -1.968 -1.288 1.00 97.75 169 LEU A CA 1
ATOM 1318 C C . LEU A 1 169 ? -11.030 -3.180 -1.676 1.00 97.75 169 LEU A C 1
ATOM 1320 O O . LEU A 1 169 ? -9.805 -3.104 -1.605 1.00 97.75 169 LEU A O 1
ATOM 1324 N N . ALA A 1 170 ? -11.651 -4.264 -2.152 1.00 97.31 170 ALA A N 1
ATOM 1325 C CA . ALA A 1 170 ? -10.946 -5.438 -2.669 1.00 97.31 170 ALA A CA 1
ATOM 1326 C C . ALA A 1 170 ? -9.991 -5.036 -3.809 1.00 97.31 170 ALA A C 1
ATOM 1328 O O . ALA A 1 170 ? -8.803 -5.380 -3.812 1.00 97.31 170 ALA A O 1
ATOM 1329 N N . ARG A 1 171 ? -10.478 -4.192 -4.727 1.00 95.12 171 ARG A N 1
ATOM 1330 C CA . ARG A 1 171 ? -9.687 -3.610 -5.815 1.00 95.12 171 ARG A CA 1
ATOM 1331 C C . ARG A 1 171 ? -8.514 -2.775 -5.305 1.00 95.12 171 ARG A C 1
ATOM 1333 O O . ARG A 1 171 ? -7.387 -2.899 -5.795 1.00 95.12 171 ARG A O 1
ATOM 1340 N N . ALA A 1 172 ? -8.771 -1.914 -4.324 1.00 95.75 172 ALA A N 1
ATOM 1341 C CA . ALA A 1 172 ? -7.746 -1.081 -3.714 1.00 95.75 172 ALA A CA 1
ATOM 1342 C C . ALA A 1 172 ? -6.690 -1.926 -2.973 1.00 95.75 172 ALA A C 1
ATOM 1344 O O . ALA A 1 172 ? -5.504 -1.614 -3.064 1.00 95.75 172 ALA A O 1
ATOM 1345 N N . ALA A 1 173 ? -7.073 -3.040 -2.339 1.00 96.94 173 ALA A N 1
ATOM 1346 C CA . ALA A 1 173 ? -6.149 -3.954 -1.664 1.00 96.94 173 ALA A CA 1
ATOM 1347 C C . ALA A 1 173 ? -5.187 -4.631 -2.656 1.00 96.94 173 ALA A C 1
ATOM 1349 O O . ALA A 1 173 ? -3.974 -4.683 -2.425 1.00 96.94 173 ALA A O 1
ATOM 1350 N N . ARG A 1 174 ? -5.692 -5.064 -3.819 1.00 96.38 174 ARG A N 1
ATOM 1351 C CA . ARG A 1 174 ? -4.849 -5.557 -4.922 1.00 96.38 174 ARG A CA 1
ATOM 1352 C C . ARG A 1 174 ? -3.895 -4.482 -5.439 1.00 96.38 174 ARG A C 1
ATOM 1354 O O . ARG A 1 174 ? -2.718 -4.766 -5.658 1.00 96.38 174 ARG A O 1
ATOM 1361 N N . ALA A 1 175 ? -4.369 -3.244 -5.597 1.00 94.94 175 ALA A N 1
ATOM 1362 C CA . ALA A 1 175 ? -3.522 -2.119 -5.997 1.00 94.94 175 ALA A CA 1
ATOM 1363 C C . ALA A 1 175 ? -2.436 -1.798 -4.950 1.00 94.94 175 ALA A C 1
ATOM 1365 O O . ALA A 1 175 ? -1.297 -1.509 -5.322 1.00 94.94 175 ALA A O 1
ATOM 1366 N N . ALA A 1 176 ? -2.760 -1.901 -3.656 1.00 94.50 176 ALA A N 1
ATOM 1367 C CA . ALA A 1 176 ? -1.823 -1.708 -2.552 1.00 94.50 176 ALA A CA 1
ATOM 1368 C C . ALA A 1 176 ? -0.655 -2.701 -2.611 1.00 94.50 176 ALA A C 1
ATOM 1370 O O . ALA A 1 176 ? 0.501 -2.281 -2.525 1.00 94.50 176 ALA A O 1
ATOM 1371 N N . PHE A 1 177 ? -0.946 -3.986 -2.844 1.00 96.12 177 PHE A N 1
ATOM 1372 C CA . PHE A 1 177 ? 0.083 -5.016 -3.016 1.00 96.12 177 PHE A CA 1
ATOM 1373 C C . PHE A 1 177 ? 1.045 -4.676 -4.164 1.00 96.12 177 PHE A C 1
ATOM 1375 O O . PHE A 1 177 ? 2.265 -4.767 -4.010 1.00 96.12 177 PHE A O 1
ATOM 1382 N N . LEU A 1 178 ? 0.508 -4.248 -5.313 1.00 95.69 178 LEU A N 1
ATOM 1383 C CA . LEU A 1 178 ? 1.317 -3.918 -6.488 1.00 95.69 178 LEU A CA 1
ATOM 1384 C C . LEU A 1 178 ? 2.228 -2.709 -6.244 1.00 95.69 178 LEU A C 1
ATOM 1386 O O . LEU A 1 178 ? 3.389 -2.717 -6.657 1.00 95.69 178 LEU A O 1
ATOM 1390 N N . ASP A 1 179 ? 1.730 -1.664 -5.578 1.00 91.44 179 ASP A N 1
ATOM 1391 C CA . ASP A 1 179 ? 2.522 -0.452 -5.349 1.00 91.44 179 ASP A CA 1
ATOM 1392 C C . ASP A 1 179 ? 3.503 -0.565 -4.166 1.00 91.44 179 ASP A C 1
ATOM 1394 O O . ASP A 1 179 ? 4.527 0.130 -4.138 1.00 91.44 179 ASP A O 1
ATOM 1398 N N . HIS A 1 180 ? 3.239 -1.435 -3.192 1.00 91.44 180 HIS A N 1
ATOM 1399 C CA . HIS A 1 180 ? 4.078 -1.567 -2.002 1.00 91.44 180 HIS A CA 1
ATOM 1400 C C . HIS A 1 180 ? 4.916 -2.849 -2.007 1.00 91.44 180 HIS A C 1
ATOM 1402 O O . HIS A 1 180 ? 6.142 -2.796 -2.162 1.00 91.44 180 HIS A O 1
ATOM 1408 N N . ASP A 1 181 ? 4.266 -3.997 -1.843 1.00 92.75 181 ASP A N 1
ATOM 1409 C CA . ASP A 1 181 ? 4.915 -5.276 -1.562 1.00 92.75 181 ASP A CA 1
ATOM 1410 C C . ASP A 1 181 ? 5.631 -5.852 -2.780 1.00 92.75 181 ASP A C 1
ATOM 1412 O O . ASP A 1 181 ? 6.803 -6.225 -2.683 1.00 92.75 181 ASP A O 1
ATOM 1416 N N . LEU A 1 182 ? 4.990 -5.836 -3.952 1.00 95.44 182 LEU A N 1
ATOM 1417 C CA . LEU A 1 182 ? 5.619 -6.286 -5.194 1.00 95.44 182 LEU A CA 1
ATOM 1418 C C . LEU A 1 182 ? 6.906 -5.496 -5.469 1.00 95.44 182 LEU A C 1
ATOM 1420 O O . LEU A 1 182 ? 7.973 -6.071 -5.693 1.00 95.44 182 LEU A O 1
ATOM 1424 N N . ARG A 1 183 ? 6.835 -4.165 -5.367 1.00 95.50 183 ARG A N 1
ATOM 1425 C CA . ARG A 1 183 ? 7.988 -3.275 -5.573 1.00 95.50 183 ARG A CA 1
ATOM 1426 C C . ARG A 1 183 ? 9.089 -3.489 -4.541 1.00 95.50 183 ARG A C 1
ATOM 1428 O O . ARG A 1 183 ? 10.270 -3.358 -4.862 1.00 95.50 183 ARG A O 1
ATOM 1435 N N . ARG A 1 184 ? 8.731 -3.826 -3.302 1.00 92.12 184 ARG A N 1
ATOM 1436 C CA . ARG A 1 184 ? 9.707 -4.178 -2.268 1.00 92.12 184 ARG A CA 1
ATOM 1437 C C . ARG A 1 184 ? 10.520 -5.408 -2.661 1.00 92.12 184 ARG A C 1
ATOM 1439 O O . ARG A 1 184 ? 11.744 -5.321 -2.615 1.00 92.12 184 ARG A O 1
ATOM 1446 N N . TYR A 1 185 ? 9.880 -6.498 -3.081 1.00 92.25 185 TYR A N 1
ATOM 1447 C CA . TYR A 1 185 ? 10.601 -7.718 -3.464 1.00 92.25 185 TYR A CA 1
ATOM 1448 C C . TYR A 1 185 ? 11.425 -7.540 -4.738 1.00 92.25 185 TYR A C 1
ATOM 1450 O O . TYR A 1 185 ? 12.590 -7.931 -4.776 1.00 92.25 185 TYR A O 1
ATOM 1458 N N . VAL A 1 186 ? 10.867 -6.872 -5.751 1.00 95.44 186 VAL A N 1
ATOM 1459 C CA . VAL A 1 186 ? 11.562 -6.617 -7.025 1.00 95.44 186 VAL A CA 1
ATOM 1460 C C . VAL A 1 186 ? 12.862 -5.842 -6.815 1.00 95.44 186 VAL A C 1
ATOM 1462 O O . VAL A 1 186 ? 13.860 -6.120 -7.475 1.00 95.44 186 VAL A O 1
ATOM 1465 N N . ARG A 1 187 ? 12.897 -4.915 -5.849 1.00 94.25 187 ARG A N 1
ATOM 1466 C CA . ARG A 1 187 ? 14.124 -4.179 -5.515 1.00 94.25 187 ARG A CA 1
ATOM 1467 C C . ARG A 1 187 ? 15.242 -5.055 -4.952 1.00 94.25 187 ARG A C 1
ATOM 1469 O O . ARG A 1 187 ? 16.413 -4.733 -5.142 1.00 94.25 187 ARG A O 1
ATOM 1476 N N . GLU A 1 188 ? 14.888 -6.113 -4.232 1.00 90.81 188 GLU A N 1
ATOM 1477 C CA . GLU A 1 188 ? 15.839 -7.031 -3.597 1.00 90.81 188 GLU A CA 1
ATOM 1478 C C . GLU A 1 188 ? 16.271 -8.164 -4.536 1.00 90.81 188 GLU A C 1
ATOM 1480 O O . GLU A 1 188 ? 17.327 -8.759 -4.331 1.00 90.81 188 GLU A O 1
ATOM 1485 N N . LEU A 1 189 ? 15.486 -8.447 -5.578 1.00 91.31 189 LEU A N 1
ATOM 1486 C CA . LEU A 1 189 ? 15.674 -9.577 -6.487 1.00 91.31 189 LEU A CA 1
ATOM 1487 C C . LEU A 1 189 ? 17.083 -9.662 -7.121 1.00 91.31 189 LEU A C 1
ATOM 1489 O O . LEU A 1 189 ? 17.646 -10.762 -7.142 1.00 91.31 189 LEU A O 1
ATOM 1493 N N . PRO A 1 190 ? 17.729 -8.551 -7.551 1.00 92.81 190 PRO A N 1
ATOM 1494 C CA . PRO A 1 190 ? 19.096 -8.597 -8.087 1.00 92.81 190 PRO A CA 1
ATOM 1495 C C . PRO A 1 190 ? 20.165 -9.045 -7.079 1.00 92.81 190 PRO A C 1
ATOM 1497 O O . PRO A 1 190 ? 21.268 -9.396 -7.481 1.00 92.81 190 PRO A O 1
ATOM 1500 N N . GLN A 1 191 ? 19.865 -9.030 -5.778 1.00 90.44 191 GLN A N 1
ATOM 1501 C CA . GLN A 1 191 ? 20.790 -9.452 -4.718 1.00 90.44 191 GLN A CA 1
ATOM 1502 C C . GLN A 1 191 ? 20.663 -10.948 -4.391 1.00 90.44 191 GLN A C 1
ATOM 1504 O O . GLN A 1 191 ? 21.390 -11.457 -3.543 1.00 90.44 191 GLN A O 1
ATOM 1509 N N . ARG A 1 192 ? 19.709 -11.648 -5.015 1.00 90.25 192 ARG A N 1
ATOM 1510 C CA . ARG A 1 192 ? 19.408 -13.063 -4.760 1.00 90.25 192 ARG A CA 1
ATOM 1511 C C . ARG A 1 192 ? 20.083 -13.965 -5.775 1.00 90.25 192 ARG A C 1
ATOM 1513 O O . ARG A 1 192 ? 20.406 -13.496 -6.863 1.00 90.25 192 ARG A O 1
ATOM 1520 N N . ASP A 1 193 ? 20.284 -15.229 -5.425 1.00 92.94 193 ASP A N 1
ATOM 1521 C CA . ASP A 1 193 ? 20.759 -16.237 -6.371 1.00 92.94 193 ASP A CA 1
ATOM 1522 C C . ASP A 1 193 ? 19.692 -16.574 -7.428 1.00 92.94 193 ASP A C 1
ATOM 1524 O O . ASP A 1 193 ? 18.528 -16.175 -7.340 1.00 92.94 193 ASP A O 1
ATOM 1528 N N . GLU A 1 194 ? 20.108 -17.284 -8.470 1.00 95.31 194 GLU A N 1
ATOM 1529 C CA . GLU A 1 194 ? 19.247 -17.635 -9.596 1.00 95.31 194 GLU A CA 1
ATOM 1530 C C . GLU A 1 194 ? 18.063 -18.529 -9.199 1.00 95.31 194 GLU A C 1
ATOM 1532 O O . GLU A 1 194 ? 16.939 -18.287 -9.646 1.00 95.31 194 GLU A O 1
ATOM 1537 N N . ALA A 1 195 ? 18.286 -19.511 -8.322 1.00 94.75 195 ALA A N 1
ATOM 1538 C CA . ALA A 1 195 ? 17.243 -20.426 -7.867 1.00 94.75 195 ALA A CA 1
ATOM 1539 C C . ALA A 1 195 ? 16.122 -19.671 -7.135 1.00 94.75 195 ALA A C 1
ATOM 1541 O O . ALA A 1 195 ? 14.941 -19.844 -7.446 1.00 94.75 195 ALA A O 1
ATOM 1542 N N . HIS A 1 196 ? 16.484 -18.760 -6.230 1.00 93.19 196 HIS A N 1
ATOM 1543 C CA . HIS A 1 196 ? 15.545 -17.895 -5.529 1.00 93.19 196 HIS A CA 1
ATOM 1544 C C . HIS A 1 196 ? 14.792 -16.981 -6.497 1.00 93.19 196 HIS A C 1
ATOM 1546 O O . HIS A 1 196 ? 13.577 -16.822 -6.368 1.00 93.19 196 HIS A O 1
ATOM 1552 N N . ARG A 1 197 ? 15.486 -16.389 -7.482 1.00 95.19 197 ARG A N 1
ATOM 1553 C CA . ARG A 1 197 ? 14.848 -15.521 -8.484 1.00 95.19 197 ARG A CA 1
ATOM 1554 C C . ARG A 1 197 ? 13.779 -16.270 -9.269 1.00 95.19 197 ARG A C 1
ATOM 1556 O O . ARG A 1 197 ? 12.667 -15.762 -9.373 1.00 95.19 197 ARG A O 1
ATOM 1563 N N . ARG A 1 198 ? 14.086 -17.468 -9.778 1.00 96.50 198 ARG A N 1
ATOM 1564 C CA . ARG A 1 198 ? 13.130 -18.291 -10.539 1.00 96.50 198 ARG A CA 1
ATOM 1565 C C . ARG A 1 198 ? 11.957 -18.755 -9.678 1.00 96.50 198 ARG A C 1
ATOM 1567 O O . ARG A 1 198 ? 10.813 -18.669 -10.125 1.00 96.50 198 ARG A O 1
ATOM 1574 N N . ALA A 1 199 ? 12.218 -19.181 -8.439 1.00 95.62 199 ALA A N 1
ATOM 1575 C CA . ALA A 1 199 ? 11.168 -19.581 -7.503 1.00 95.62 199 ALA A CA 1
ATOM 1576 C C . ALA A 1 199 ? 10.204 -18.418 -7.222 1.00 95.62 199 ALA A C 1
ATOM 1578 O O . ALA A 1 199 ? 8.998 -18.548 -7.444 1.00 95.62 199 ALA A O 1
ATOM 1579 N N . TRP A 1 200 ? 10.743 -17.259 -6.822 1.00 95.69 200 TRP A N 1
ATOM 1580 C CA . TRP A 1 200 ? 9.958 -16.052 -6.565 1.00 95.69 200 TRP A CA 1
ATOM 1581 C C . TRP A 1 200 ? 9.161 -15.613 -7.797 1.00 95.69 200 TRP A C 1
ATOM 1583 O O . TRP A 1 200 ? 7.967 -15.321 -7.693 1.00 95.69 200 TRP A O 1
ATOM 1593 N N . TRP A 1 201 ? 9.803 -15.600 -8.969 1.00 97.44 201 TRP A N 1
ATOM 1594 C CA . TRP A 1 201 ? 9.180 -15.197 -10.229 1.00 97.44 201 TRP A CA 1
ATOM 1595 C C . TRP A 1 201 ? 8.010 -16.104 -10.591 1.00 97.44 201 TRP A C 1
ATOM 1597 O O . TRP A 1 201 ? 6.925 -15.613 -10.891 1.00 97.44 201 TRP A O 1
ATOM 1607 N N . THR A 1 202 ? 8.200 -17.421 -10.489 1.00 97.44 202 THR A N 1
ATOM 1608 C CA . THR A 1 202 ? 7.185 -18.421 -10.840 1.00 97.44 202 THR A CA 1
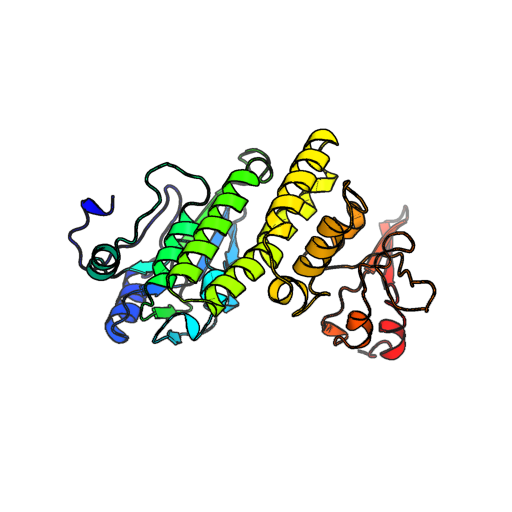ATOM 1609 C C . THR A 1 202 ? 5.922 -18.265 -10.004 1.00 97.44 202 THR A C 1
ATOM 1611 O O . THR A 1 202 ? 4.835 -18.125 -10.567 1.00 97.44 202 THR A O 1
ATOM 1614 N N . HIS A 1 203 ? 6.030 -18.227 -8.672 1.00 96.88 203 HIS A N 1
ATOM 1615 C CA . HIS A 1 203 ? 4.817 -18.091 -7.853 1.00 96.88 203 HIS A CA 1
ATOM 1616 C C . HIS A 1 203 ? 4.258 -16.677 -7.861 1.00 96.88 203 HIS A C 1
ATOM 1618 O O . HIS A 1 203 ? 3.042 -16.531 -7.825 1.00 96.88 203 HIS A O 1
ATOM 1624 N N . THR A 1 204 ? 5.082 -15.631 -7.982 1.00 97.06 204 THR A N 1
ATOM 1625 C CA . THR A 1 204 ? 4.542 -14.269 -8.128 1.00 97.06 204 THR A CA 1
ATOM 1626 C C . THR A 1 204 ? 3.758 -14.146 -9.431 1.00 97.06 204 THR A C 1
ATOM 1628 O O . THR A 1 204 ? 2.683 -13.558 -9.432 1.00 97.06 204 THR A O 1
ATOM 1631 N N . ARG A 1 205 ? 4.226 -14.763 -10.524 1.00 97.44 205 ARG A N 1
ATOM 1632 C CA . ARG A 1 205 ? 3.483 -14.828 -11.788 1.00 97.44 205 ARG A CA 1
ATOM 1633 C C . ARG A 1 205 ? 2.161 -15.579 -11.627 1.00 97.44 205 ARG A C 1
ATOM 1635 O O . ARG A 1 205 ? 1.139 -15.076 -12.082 1.00 97.44 205 ARG A O 1
ATOM 1642 N N . ALA A 1 206 ? 2.165 -16.726 -10.944 1.00 97.56 206 ALA A N 1
ATOM 1643 C CA . ALA A 1 206 ? 0.945 -17.484 -10.657 1.00 97.56 206 ALA A CA 1
ATOM 1644 C C . ALA A 1 206 ? -0.059 -16.669 -9.821 1.00 97.56 206 ALA A C 1
ATOM 1646 O O . ALA A 1 206 ? -1.227 -16.586 -10.178 1.00 97.56 206 ALA A O 1
ATOM 1647 N N . PHE A 1 207 ? 0.407 -15.986 -8.774 1.00 97.44 207 PHE A N 1
ATOM 1648 C CA . PHE A 1 207 ? -0.429 -15.104 -7.960 1.00 97.44 207 PHE A CA 1
ATOM 1649 C C . PHE A 1 207 ? -0.995 -13.925 -8.767 1.00 97.44 207 PHE A C 1
ATOM 1651 O O . PHE A 1 207 ? -2.180 -13.616 -8.686 1.00 97.44 207 PHE A O 1
ATOM 1658 N N . LEU A 1 208 ? -0.171 -13.278 -9.597 1.00 97.31 208 LEU A N 1
ATOM 1659 C CA . LEU A 1 208 ? -0.609 -12.178 -10.460 1.00 97.31 208 LEU A CA 1
ATOM 1660 C C . LEU A 1 208 ? -1.571 -12.633 -11.568 1.00 97.31 208 LEU A C 1
ATOM 1662 O O . LEU A 1 208 ? -2.303 -11.801 -12.108 1.00 97.31 208 LEU A O 1
ATOM 1666 N N . ALA A 1 209 ? -1.601 -13.923 -11.915 1.00 96.69 209 ALA A N 1
ATOM 1667 C CA . ALA A 1 209 ? -2.556 -14.463 -12.879 1.00 96.69 209 ALA A CA 1
ATOM 1668 C C . ALA A 1 209 ? -4.009 -14.360 -12.374 1.00 96.69 209 ALA A C 1
ATOM 1670 O O . ALA A 1 209 ? -4.911 -14.203 -13.192 1.00 96.69 209 ALA A O 1
ATOM 1671 N N . GLU A 1 210 ? -4.219 -14.328 -11.051 1.00 96.12 210 GLU A N 1
ATOM 1672 C CA . GLU A 1 210 ? -5.528 -14.162 -10.387 1.00 96.12 210 GLU A CA 1
ATOM 1673 C C . GLU A 1 210 ? -6.111 -12.739 -10.516 1.00 96.12 210 GLU A C 1
ATOM 1675 O O . GLU A 1 210 ? -7.280 -12.505 -10.191 1.00 96.12 210 GLU A O 1
ATOM 1680 N N . TYR A 1 211 ? -5.297 -11.769 -10.946 1.00 95.44 211 TYR A N 1
ATOM 1681 C CA . TYR A 1 211 ? -5.702 -10.378 -11.156 1.00 95.44 211 TYR A CA 1
ATOM 1682 C C . TYR A 1 211 ? -6.478 -10.259 -12.476 1.00 95.44 211 TYR A C 1
ATOM 1684 O O . TYR A 1 211 ? -6.083 -10.852 -13.476 1.00 95.44 211 TYR A O 1
ATOM 1692 N N . ASP A 1 212 ? -7.569 -9.496 -12.512 1.00 92.06 212 ASP A N 1
ATOM 1693 C CA . ASP A 1 212 ? -8.367 -9.346 -13.739 1.00 92.06 212 ASP A CA 1
ATOM 1694 C C . ASP A 1 212 ? -7.833 -8.209 -14.648 1.00 92.06 212 ASP A C 1
ATOM 1696 O O . ASP A 1 212 ? -6.831 -7.555 -14.345 1.00 92.06 212 ASP A O 1
ATOM 1700 N N . ALA A 1 213 ? -8.487 -7.959 -15.787 1.00 88.19 213 ALA A N 1
ATOM 1701 C CA . ALA A 1 213 ? -8.109 -6.866 -16.692 1.00 88.19 213 ALA A CA 1
ATOM 1702 C C . ALA A 1 213 ? -8.226 -5.480 -16.029 1.00 88.19 213 ALA A C 1
ATOM 1704 O O . ALA A 1 213 ? -7.330 -4.647 -16.146 1.00 88.19 213 ALA A O 1
ATOM 1705 N N . ALA A 1 214 ? -9.272 -5.239 -15.234 1.00 87.19 214 ALA A N 1
ATOM 1706 C CA . ALA A 1 214 ? -9.449 -3.969 -14.529 1.00 87.19 214 ALA A CA 1
ATOM 1707 C C . ALA A 1 214 ? -8.357 -3.726 -13.463 1.00 87.19 214 ALA A C 1
ATOM 1709 O O . ALA A 1 214 ? -8.014 -2.576 -13.168 1.00 87.19 214 ALA A O 1
ATOM 1710 N N . ASP A 1 215 ? -7.754 -4.791 -12.925 1.00 89.31 215 ASP A N 1
ATOM 1711 C CA . ASP A 1 215 ? -6.584 -4.702 -12.058 1.00 89.31 215 ASP A CA 1
ATOM 1712 C C . ASP A 1 215 ? -5.328 -4.343 -12.848 1.00 89.31 215 ASP A C 1
ATOM 1714 O O . ASP A 1 215 ? -4.403 -3.749 -12.306 1.00 89.31 215 ASP A O 1
ATOM 1718 N N . ARG A 1 216 ? -5.231 -4.703 -14.119 1.00 82.69 216 ARG A N 1
ATOM 1719 C CA . ARG A 1 216 ? -4.006 -4.499 -14.901 1.00 82.69 216 ARG A CA 1
ATOM 1720 C C . ARG A 1 216 ? -4.031 -3.168 -15.656 1.00 82.69 216 ARG A C 1
ATOM 1722 O O . ARG A 1 216 ? -3.011 -2.477 -15.694 1.00 82.69 216 ARG A O 1
ATOM 1729 N N . ASP A 1 217 ? -5.208 -2.746 -16.113 1.00 84.88 217 ASP A N 1
ATOM 1730 C CA . ASP A 1 217 ? -5.336 -1.772 -17.203 1.00 84.88 217 ASP A CA 1
ATOM 1731 C C . ASP A 1 217 ? -5.820 -0.379 -16.767 1.00 84.88 217 ASP A C 1
ATOM 1733 O O . ASP A 1 217 ? -5.883 0.542 -17.579 1.00 84.88 217 ASP A O 1
ATOM 1737 N N . ARG A 1 218 ? -6.117 -0.161 -15.476 1.00 85.00 218 ARG A N 1
ATOM 1738 C CA . ARG A 1 218 ? -6.557 1.163 -14.982 1.00 85.00 218 ARG A CA 1
ATOM 1739 C C . ARG A 1 218 ? -5.464 2.243 -15.040 1.00 85.00 218 ARG A C 1
ATOM 1741 O O . ARG A 1 218 ? -5.769 3.412 -15.236 1.00 85.00 218 ARG A O 1
ATOM 1748 N N . ASP A 1 219 ? -4.210 1.855 -14.807 1.00 90.25 219 ASP A N 1
ATOM 1749 C CA . ASP A 1 219 ? -3.007 2.695 -14.968 1.00 90.25 219 ASP A CA 1
ATOM 1750 C C . ASP A 1 219 ? -1.821 1.770 -15.313 1.00 90.25 219 ASP A C 1
ATOM 1752 O O . ASP A 1 219 ? -0.978 1.484 -14.457 1.00 90.25 219 ASP A O 1
ATOM 1756 N N . PRO A 1 220 ? -1.793 1.196 -16.530 1.00 91.75 220 PRO A N 1
ATOM 1757 C CA . PRO A 1 220 ? -0.886 0.116 -16.926 1.00 91.75 220 PRO A CA 1
ATOM 1758 C C . PRO A 1 220 ? 0.593 0.518 -16.943 1.00 91.75 220 PRO A C 1
ATOM 1760 O O . PRO A 1 220 ? 1.459 -0.354 -17.041 1.00 91.75 220 PRO A O 1
ATOM 1763 N N . VAL A 1 221 ? 0.885 1.818 -16.842 1.00 94.38 221 VAL A N 1
ATOM 1764 C CA . VAL A 1 221 ? 2.238 2.380 -16.750 1.00 94.38 221 VAL A CA 1
ATOM 1765 C C . VAL A 1 221 ? 2.596 2.857 -15.334 1.00 94.38 221 VAL A C 1
ATOM 1767 O O . VAL A 1 221 ? 3.707 3.342 -15.117 1.00 94.38 221 VAL A O 1
ATOM 1770 N N . ALA A 1 222 ? 1.707 2.695 -14.342 1.00 94.88 222 ALA A N 1
ATOM 1771 C CA . ALA A 1 222 ? 2.080 2.831 -12.935 1.00 94.88 222 ALA A CA 1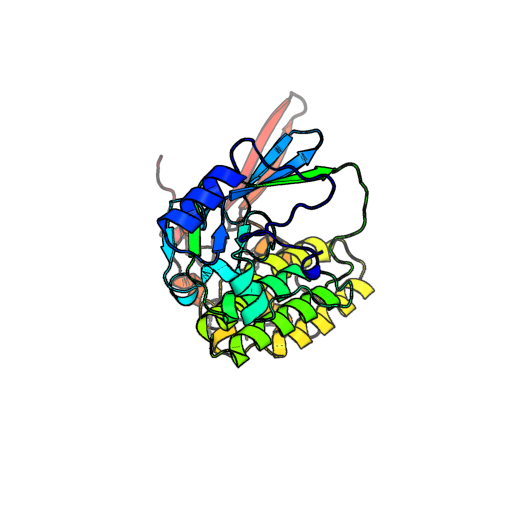
ATOM 1772 C C . ALA A 1 222 ? 3.166 1.801 -12.584 1.00 94.88 222 ALA A C 1
ATOM 1774 O O . ALA A 1 222 ? 3.032 0.641 -12.978 1.00 94.88 222 ALA A O 1
ATOM 1775 N N . PRO A 1 223 ? 4.196 2.150 -11.786 1.00 95.81 223 PRO A N 1
ATOM 1776 C CA . PRO A 1 223 ? 5.349 1.277 -11.570 1.00 95.81 223 PRO A CA 1
ATOM 1777 C C . PRO A 1 223 ? 4.996 -0.155 -11.149 1.00 95.81 223 PRO A C 1
ATOM 1779 O O . PRO A 1 223 ? 5.485 -1.104 -11.749 1.00 95.81 223 PRO A O 1
ATOM 1782 N N . GLY A 1 224 ? 4.105 -0.328 -10.166 1.00 96.19 224 GLY A N 1
ATOM 1783 C CA . GLY A 1 224 ? 3.681 -1.655 -9.704 1.00 96.19 224 GLY A CA 1
ATOM 1784 C C . GLY A 1 224 ? 2.925 -2.469 -10.759 1.00 96.19 224 GLY A C 1
ATOM 1785 O O . GLY A 1 224 ? 3.159 -3.669 -10.892 1.00 96.19 224 GLY A O 1
ATOM 1786 N N . ARG A 1 225 ? 2.054 -1.821 -11.546 1.00 96.19 225 ARG A N 1
ATOM 1787 C CA . ARG A 1 225 ? 1.282 -2.486 -12.609 1.00 96.19 225 ARG A CA 1
ATOM 1788 C C . ARG A 1 225 ? 2.155 -2.831 -13.808 1.00 96.19 225 ARG A C 1
ATOM 1790 O O . ARG A 1 225 ? 2.062 -3.941 -14.317 1.00 96.19 225 ARG A O 1
ATOM 1797 N N . LEU A 1 226 ? 3.044 -1.924 -14.209 1.00 97.38 226 LEU A N 1
ATOM 1798 C CA . LEU A 1 226 ? 3.993 -2.173 -15.288 1.00 97.38 226 LEU A CA 1
ATOM 1799 C C . LEU A 1 226 ? 4.925 -3.340 -14.944 1.00 97.38 226 LEU A C 1
ATOM 1801 O O . LEU A 1 226 ? 5.098 -4.242 -15.757 1.00 97.38 226 LEU A O 1
ATOM 1805 N N . ILE A 1 227 ? 5.445 -3.381 -13.714 1.00 97.81 227 ILE A N 1
ATOM 1806 C CA . ILE A 1 227 ? 6.205 -4.530 -13.208 1.00 97.81 227 ILE A CA 1
ATOM 1807 C C . ILE A 1 227 ? 5.373 -5.813 -13.333 1.00 97.81 227 ILE A C 1
ATOM 1809 O O . ILE A 1 227 ? 5.844 -6.778 -13.926 1.00 97.81 227 ILE A O 1
ATOM 1813 N N . ALA A 1 228 ? 4.130 -5.829 -12.839 1.00 97.62 228 ALA A N 1
ATOM 1814 C CA . ALA A 1 228 ? 3.270 -7.009 -12.934 1.00 97.62 228 ALA A CA 1
ATOM 1815 C C . ALA A 1 228 ? 3.038 -7.471 -14.383 1.00 97.62 228 ALA A C 1
ATOM 1817 O O . ALA A 1 228 ? 3.085 -8.670 -14.650 1.00 97.62 228 ALA A O 1
ATOM 1818 N N . ARG A 1 229 ? 2.852 -6.538 -15.326 1.00 97.00 229 ARG A N 1
ATOM 1819 C CA . ARG A 1 229 ? 2.719 -6.844 -16.760 1.00 97.00 229 ARG A CA 1
ATOM 1820 C C . ARG A 1 229 ? 3.985 -7.488 -17.329 1.00 97.00 229 ARG A C 1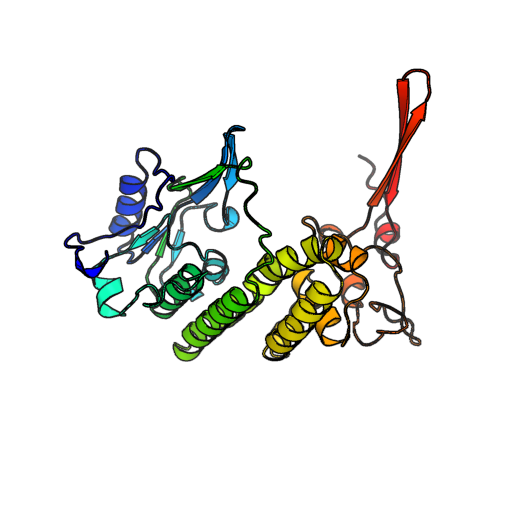
ATOM 1822 O O . ARG A 1 229 ? 3.871 -8.470 -18.053 1.00 97.00 229 ARG A O 1
ATOM 1829 N N . VAL A 1 230 ? 5.175 -7.007 -16.957 1.00 97.56 230 VAL A N 1
ATOM 1830 C CA . VAL A 1 230 ? 6.450 -7.634 -17.358 1.00 97.56 230 VAL A CA 1
ATOM 1831 C C . VAL A 1 230 ? 6.583 -9.047 -16.782 1.00 97.56 230 VAL A C 1
ATOM 1833 O O . VAL A 1 230 ? 6.947 -9.967 -17.511 1.00 97.56 230 VAL A O 1
ATOM 1836 N N . LEU A 1 231 ? 6.250 -9.246 -15.500 1.00 97.44 231 LEU A N 1
ATOM 1837 C CA . LEU A 1 231 ? 6.279 -10.577 -14.877 1.00 97.44 231 LEU A CA 1
ATOM 1838 C C . LEU A 1 231 ? 5.321 -11.558 -15.560 1.00 97.44 231 LEU A C 1
ATOM 1840 O O . LEU A 1 231 ? 5.667 -12.720 -15.743 1.00 97.44 231 LEU A O 1
ATOM 1844 N N . LEU A 1 232 ? 4.118 -11.105 -15.919 1.00 96.94 232 LEU A N 1
ATOM 1845 C CA . LEU A 1 232 ? 3.121 -11.930 -16.603 1.00 96.94 232 LEU A CA 1
ATOM 1846 C C . LEU A 1 232 ? 3.528 -12.259 -18.044 1.00 96.94 232 LEU A C 1
ATOM 1848 O O . LEU A 1 232 ? 3.248 -13.360 -18.507 1.00 96.94 232 LEU A O 1
ATOM 1852 N N . ALA A 1 233 ? 4.203 -11.334 -18.731 1.00 96.88 233 ALA A N 1
ATOM 1853 C CA . ALA A 1 233 ? 4.629 -11.508 -20.117 1.00 96.88 233 ALA A CA 1
ATOM 1854 C C . ALA A 1 233 ? 5.900 -12.362 -20.280 1.00 96.88 233 ALA A C 1
ATOM 1856 O O . ALA A 1 233 ? 6.152 -12.860 -21.373 1.00 96.88 233 ALA A O 1
ATOM 1857 N N . SER A 1 234 ? 6.699 -12.545 -19.221 1.00 97.25 234 SER A N 1
ATOM 1858 C CA . SER A 1 234 ? 7.944 -13.320 -19.272 1.00 97.25 234 SER A CA 1
ATOM 1859 C C . SER A 1 234 ? 7.886 -14.555 -18.367 1.00 97.25 234 SER A C 1
ATOM 1861 O O . SER A 1 234 ? 7.741 -14.407 -17.149 1.00 97.25 234 SER A O 1
ATOM 1863 N N . PRO A 1 235 ? 8.051 -15.781 -18.901 1.00 95.81 235 PRO A N 1
ATOM 1864 C CA . PRO A 1 235 ? 8.062 -16.988 -18.076 1.00 95.81 235 PRO A CA 1
ATOM 1865 C C . PRO A 1 235 ? 9.266 -17.036 -17.123 1.00 95.81 235 PRO A C 1
ATOM 1867 O O . PRO A 1 235 ? 9.124 -17.538 -16.008 1.00 95.81 235 PRO A O 1
ATOM 1870 N N . GLU A 1 236 ? 10.399 -16.451 -17.525 1.00 96.62 236 GLU A N 1
ATOM 1871 C CA . GLU A 1 236 ? 11.664 -16.447 -16.782 1.00 96.62 236 GLU A CA 1
ATOM 1872 C C . GLU A 1 236 ? 12.036 -15.049 -16.247 1.00 96.62 236 GLU A C 1
ATOM 1874 O O . GLU A 1 236 ? 11.622 -14.036 -16.832 1.00 96.62 236 GLU A O 1
ATOM 1879 N N . PRO A 1 237 ? 12.842 -14.960 -15.164 1.00 97.19 237 PRO A N 1
ATOM 1880 C CA . PRO A 1 237 ? 13.365 -13.691 -14.665 1.00 97.19 237 PRO A CA 1
ATOM 1881 C C . PRO A 1 237 ? 14.198 -12.946 -15.712 1.00 97.19 237 PRO A C 1
ATOM 1883 O O . PRO A 1 237 ? 15.148 -13.494 -16.266 1.00 97.19 237 PRO A O 1
ATOM 1886 N N . ARG A 1 238 ? 13.899 -11.662 -15.923 1.00 96.62 238 ARG A N 1
ATOM 1887 C CA . ARG A 1 238 ? 14.613 -10.797 -16.878 1.00 96.62 238 ARG A CA 1
ATOM 1888 C C . ARG A 1 238 ? 14.680 -9.350 -16.411 1.00 96.62 238 ARG A C 1
ATOM 1890 O O . ARG A 1 238 ? 13.985 -8.970 -15.472 1.00 96.62 238 ARG A O 1
ATOM 1897 N N . ASP A 1 239 ? 15.526 -8.552 -17.063 1.00 96.88 239 ASP A N 1
ATOM 1898 C CA . ASP A 1 239 ? 15.608 -7.091 -16.897 1.00 96.88 239 ASP A CA 1
ATOM 1899 C C . ASP A 1 239 ? 15.711 -6.617 -15.436 1.00 96.88 239 ASP A C 1
ATOM 1901 O O . ASP A 1 239 ? 15.209 -5.556 -15.063 1.00 96.88 239 ASP A O 1
ATOM 1905 N N . LEU A 1 240 ? 16.375 -7.410 -14.586 1.00 97.06 240 LEU A N 1
ATOM 1906 C CA . LEU A 1 240 ? 16.332 -7.266 -13.127 1.00 97.06 240 LEU A CA 1
ATOM 1907 C C . LEU A 1 240 ? 16.762 -5.872 -12.650 1.00 97.06 240 LEU A C 1
ATOM 1909 O O . LEU A 1 240 ? 16.145 -5.305 -11.748 1.00 97.06 240 LEU A O 1
ATOM 1913 N N . THR A 1 241 ? 17.792 -5.293 -13.273 1.00 95.81 241 THR A N 1
ATOM 1914 C CA . THR A 1 241 ? 18.245 -3.929 -12.970 1.00 95.81 241 THR A CA 1
ATOM 1915 C C . THR A 1 241 ? 17.173 -2.902 -13.327 1.00 95.81 241 THR A C 1
ATOM 1917 O O . THR A 1 241 ? 16.828 -2.069 -12.494 1.00 95.81 241 THR A O 1
ATOM 1920 N N . ARG A 1 242 ? 16.582 -2.991 -14.523 1.00 97.31 242 ARG A N 1
ATOM 1921 C CA . ARG A 1 242 ? 15.545 -2.059 -14.987 1.00 97.31 242 ARG A CA 1
ATOM 1922 C C . ARG A 1 242 ? 14.283 -2.144 -14.128 1.00 97.31 242 ARG A C 1
ATOM 1924 O O . ARG A 1 242 ? 13.726 -1.116 -13.752 1.00 97.31 242 ARG A O 1
ATOM 1931 N N . LEU A 1 243 ? 13.878 -3.356 -13.743 1.00 98.12 243 LEU A N 1
ATOM 1932 C CA . LEU A 1 243 ? 12.765 -3.583 -12.820 1.00 98.12 243 LEU A CA 1
ATOM 1933 C C . LEU A 1 243 ? 13.055 -3.038 -11.413 1.00 98.12 243 LEU A C 1
ATOM 1935 O O . LEU A 1 243 ? 12.169 -2.435 -10.808 1.00 98.12 243 LEU A O 1
ATOM 1939 N N . ARG A 1 244 ? 14.286 -3.177 -10.894 1.00 97.25 244 ARG A N 1
ATOM 1940 C CA . ARG A 1 244 ? 14.694 -2.582 -9.605 1.00 97.25 244 ARG A CA 1
ATOM 1941 C C . ARG A 1 244 ? 14.580 -1.056 -9.622 1.00 97.25 244 ARG A C 1
ATOM 1943 O O . ARG A 1 244 ? 14.067 -0.469 -8.664 1.00 97.25 244 ARG A O 1
ATOM 1950 N N . GLU A 1 245 ? 15.064 -0.411 -10.679 1.00 97.31 245 GLU A N 1
ATOM 1951 C CA . GLU A 1 245 ? 14.995 1.049 -10.819 1.00 97.31 245 GLU A CA 1
ATOM 1952 C C . GLU A 1 245 ? 13.537 1.525 -10.946 1.00 97.31 245 GLU A C 1
ATOM 1954 O O . GLU A 1 245 ? 13.132 2.467 -10.259 1.00 97.31 245 GLU A O 1
ATOM 1959 N N . LEU A 1 246 ? 12.700 0.795 -11.692 1.00 97.75 246 LEU A N 1
ATOM 1960 C CA . LEU A 1 246 ? 11.265 1.076 -11.789 1.00 97.75 246 LEU A CA 1
ATOM 1961 C C . LEU A 1 246 ? 10.558 0.889 -10.436 1.00 97.75 246 LEU A C 1
ATOM 1963 O O . LEU A 1 246 ? 9.687 1.668 -10.052 1.00 97.75 246 LEU A O 1
ATOM 1967 N N . ALA A 1 247 ? 10.968 -0.111 -9.660 1.00 97.06 247 ALA A N 1
ATOM 1968 C CA . ALA A 1 247 ? 10.421 -0.378 -8.338 1.00 97.06 247 ALA A CA 1
ATOM 1969 C C . ALA A 1 247 ? 10.863 0.639 -7.264 1.00 97.06 247 ALA A C 1
ATOM 1971 O O . ALA A 1 247 ? 10.253 0.695 -6.192 1.00 97.06 247 ALA A O 1
ATOM 1972 N N . SER A 1 248 ? 11.875 1.469 -7.530 1.00 94.31 248 SER A N 1
ATOM 1973 C CA . SER A 1 248 ? 12.393 2.484 -6.598 1.00 94.31 248 SER A CA 1
ATOM 1974 C C . SER A 1 248 ? 11.420 3.643 -6.375 1.00 94.31 248 SER A C 1
ATOM 1976 O O . SER A 1 248 ? 10.509 3.848 -7.166 1.00 94.31 248 SER A O 1
ATOM 1978 N N . ARG A 1 249 ? 11.572 4.399 -5.278 1.00 90.69 249 ARG A N 1
ATOM 1979 C CA . ARG A 1 249 ? 10.766 5.595 -4.964 1.00 90.69 249 ARG A CA 1
ATOM 1980 C C . ARG A 1 249 ? 11.700 6.819 -4.871 1.00 90.69 249 ARG A C 1
ATOM 1982 O O . ARG A 1 249 ? 12.491 6.846 -3.929 1.00 90.69 249 ARG A O 1
ATOM 1989 N N . PRO A 1 250 ? 11.644 7.790 -5.808 1.00 92.56 250 PRO A N 1
ATOM 1990 C CA . PRO A 1 250 ? 10.823 7.807 -7.027 1.00 92.56 250 PRO A CA 1
ATOM 1991 C C . PRO A 1 250 ? 11.224 6.708 -8.028 1.00 92.56 250 PRO A C 1
ATOM 1993 O O . PRO A 1 250 ? 12.349 6.205 -7.989 1.00 92.56 250 PRO A O 1
ATOM 1996 N N . ALA A 1 251 ? 10.274 6.323 -8.885 1.00 95.69 251 ALA A N 1
ATOM 1997 C CA . ALA A 1 251 ? 10.449 5.278 -9.895 1.00 95.69 251 ALA A CA 1
ATOM 1998 C C . ALA A 1 251 ? 11.222 5.805 -11.105 1.00 95.69 251 ALA A C 1
ATOM 2000 O O . ALA A 1 251 ? 11.002 6.942 -11.520 1.00 95.69 251 ALA A O 1
ATOM 2001 N N . ARG A 1 252 ? 12.090 4.968 -11.682 1.00 96.38 252 ARG A N 1
ATOM 2002 C CA . ARG A 1 252 ? 12.891 5.298 -12.868 1.00 96.38 252 ARG A CA 1
ATOM 2003 C C . ARG A 1 252 ? 12.770 4.192 -13.906 1.00 96.38 252 ARG A C 1
ATOM 2005 O O . ARG A 1 252 ? 13.066 3.038 -13.613 1.00 96.38 252 ARG A O 1
ATOM 2012 N N . LEU A 1 253 ? 12.365 4.536 -15.120 1.00 97.50 253 LEU A N 1
ATOM 2013 C CA . LEU A 1 253 ? 12.397 3.629 -16.255 1.00 97.50 253 LEU A CA 1
ATOM 2014 C C . LEU A 1 253 ? 13.712 3.854 -16.997 1.00 97.50 253 LEU A C 1
ATOM 2016 O O . LEU A 1 253 ? 13.840 4.805 -17.756 1.00 97.50 253 LEU A O 1
ATOM 2020 N N . CYS A 1 254 ? 14.701 2.998 -16.752 1.00 96.00 254 CYS A N 1
ATOM 2021 C CA . CYS A 1 254 ? 15.972 3.064 -17.471 1.00 96.00 254 CYS A CA 1
ATOM 2022 C C . CYS A 1 254 ? 15.803 2.658 -18.949 1.00 96.00 254 CYS A C 1
ATOM 2024 O O . CYS A 1 254 ? 14.899 1.864 -19.251 1.00 96.00 254 CYS A O 1
ATOM 2026 N N . PRO A 1 255 ? 16.670 3.151 -19.856 1.00 93.19 255 PRO A N 1
ATOM 2027 C CA . PRO A 1 255 ? 16.741 2.664 -21.234 1.00 93.19 255 PRO A CA 1
ATOM 2028 C C . PRO A 1 255 ? 17.048 1.148 -21.287 1.00 93.19 255 PRO A C 1
ATOM 2030 O O . PRO A 1 255 ? 17.540 0.590 -20.300 1.00 93.19 255 PRO A O 1
ATOM 2033 N N . PRO A 1 256 ? 16.777 0.465 -22.416 1.00 94.50 256 PRO A N 1
ATOM 2034 C CA . PRO A 1 256 ? 16.371 1.023 -23.712 1.00 94.50 256 PRO A CA 1
ATOM 2035 C C . PRO A 1 256 ? 14.900 1.461 -23.764 1.00 94.50 256 PRO A C 1
ATOM 2037 O O . PRO A 1 256 ? 14.039 0.885 -23.106 1.00 94.50 256 PRO A O 1
ATOM 2040 N N . TYR A 1 257 ? 14.610 2.482 -24.571 1.00 95.38 257 TYR A N 1
ATOM 2041 C CA . TYR A 1 257 ? 13.253 2.951 -24.870 1.00 95.38 257 TYR A CA 1
ATOM 2042 C C . TYR A 1 257 ? 12.794 2.358 -26.201 1.00 95.38 257 TYR A C 1
ATOM 2044 O O . TYR A 1 257 ? 12.788 3.028 -27.232 1.00 95.38 257 TYR A O 1
ATOM 2052 N N . ALA A 1 258 ? 12.506 1.058 -26.170 1.00 96.69 258 ALA A N 1
ATOM 2053 C CA . ALA A 1 258 ? 12.167 0.283 -27.353 1.00 96.69 258 ALA A CA 1
ATOM 2054 C C . ALA A 1 258 ? 10.817 0.698 -27.957 1.00 96.69 258 ALA A C 1
ATOM 2056 O O . ALA A 1 258 ? 9.928 1.226 -27.280 1.00 96.69 258 ALA A O 1
ATOM 2057 N N . ARG A 1 259 ? 10.670 0.423 -29.251 1.00 96.94 259 ARG A N 1
ATOM 2058 C CA . ARG A 1 259 ? 9.411 0.533 -29.984 1.00 96.94 259 ARG A CA 1
ATOM 2059 C C . ARG A 1 259 ? 9.142 -0.791 -30.693 1.00 96.94 259 ARG A C 1
ATOM 2061 O O . ARG A 1 259 ? 10.083 -1.443 -31.139 1.00 96.94 259 ARG A O 1
ATOM 2068 N N . SER A 1 260 ? 7.879 -1.192 -30.784 1.00 94.50 260 SER A N 1
ATOM 2069 C CA . SER A 1 260 ? 7.455 -2.307 -31.635 1.00 94.50 260 SER A CA 1
ATOM 2070 C C . SER A 1 260 ? 7.596 -1.946 -33.119 1.00 94.50 260 SER A C 1
ATOM 2072 O O . SER A 1 260 ? 7.910 -0.808 -33.471 1.00 94.50 260 SER A O 1
ATOM 2074 N N . ALA A 1 261 ? 7.367 -2.917 -34.007 1.00 92.69 261 ALA A N 1
ATOM 2075 C CA . ALA A 1 261 ? 7.521 -2.741 -35.455 1.00 92.69 261 ALA A CA 1
ATOM 2076 C C . ALA A 1 261 ? 6.632 -1.626 -36.051 1.00 92.69 261 ALA A C 1
ATOM 2078 O O . ALA A 1 261 ? 6.995 -1.023 -37.055 1.00 92.69 261 ALA A O 1
ATOM 2079 N N . ASP A 1 262 ? 5.495 -1.329 -35.420 1.00 93.19 262 ASP A N 1
ATOM 2080 C CA . ASP A 1 262 ? 4.577 -0.233 -35.763 1.00 93.19 262 ASP A CA 1
ATOM 2081 C C . ASP A 1 262 ? 4.991 1.129 -35.162 1.00 93.19 262 ASP A C 1
ATOM 2083 O O . ASP A 1 262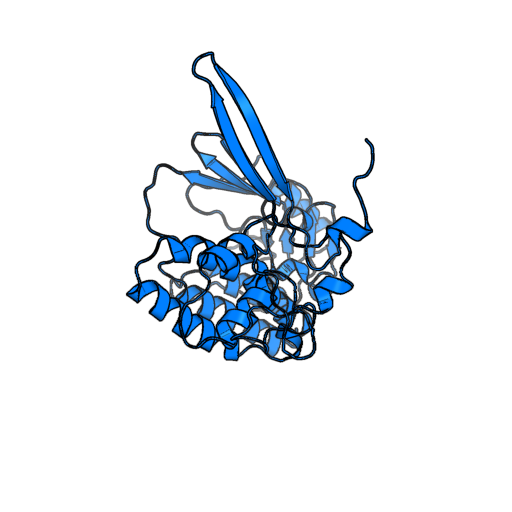 ? 4.298 2.129 -35.333 1.00 93.19 262 ASP A O 1
ATOM 2087 N N . GLY A 1 263 ? 6.115 1.185 -34.441 1.00 94.06 263 GLY A N 1
ATOM 2088 C CA . GLY A 1 263 ? 6.617 2.386 -33.781 1.00 94.06 263 GLY A CA 1
ATOM 2089 C C . GLY A 1 263 ? 6.018 2.655 -32.397 1.00 94.06 263 GLY A C 1
ATOM 2090 O O . GLY A 1 263 ? 6.401 3.646 -31.765 1.00 94.06 263 GLY A O 1
ATOM 2091 N N . THR A 1 264 ? 5.128 1.806 -31.880 1.00 95.75 264 THR A N 1
ATOM 2092 C CA . THR A 1 264 ? 4.507 2.002 -30.560 1.00 95.75 264 THR A CA 1
ATOM 2093 C C . THR A 1 264 ? 5.521 1.758 -29.428 1.00 95.75 264 THR A C 1
ATOM 2095 O O . THR A 1 264 ? 6.250 0.770 -29.472 1.00 95.75 264 THR A O 1
ATOM 2098 N N . PRO A 1 265 ? 5.627 2.630 -28.400 1.00 97.69 265 PRO A N 1
ATOM 2099 C CA . PRO A 1 265 ? 6.496 2.379 -27.248 1.00 97.69 265 PRO A CA 1
ATOM 2100 C C . PRO A 1 265 ? 6.187 1.046 -26.563 1.00 97.69 265 PRO A C 1
ATOM 2102 O O . PRO A 1 265 ? 5.039 0.788 -26.202 1.00 97.69 265 PRO A O 1
ATOM 2105 N N . CYS A 1 266 ? 7.211 0.236 -26.306 1.00 97.44 266 CYS A N 1
ATOM 2106 C CA . CYS A 1 266 ? 7.069 -1.060 -25.646 1.00 97.44 266 CYS A CA 1
ATOM 2107 C C . CYS A 1 266 ? 8.206 -1.307 -24.648 1.00 97.44 266 CYS A C 1
ATOM 2109 O O . CYS A 1 266 ? 9.198 -0.575 -24.602 1.00 97.44 266 CYS A O 1
ATOM 2111 N N . TRP A 1 267 ? 8.060 -2.330 -23.803 1.00 97.31 267 TRP A N 1
ATOM 2112 C CA . TRP A 1 267 ? 9.098 -2.689 -22.840 1.00 97.31 267 TRP A CA 1
ATOM 2113 C C . TRP A 1 267 ? 10.418 -3.025 -23.540 1.00 97.31 267 TRP A C 1
ATOM 2115 O O . TRP A 1 267 ? 11.438 -2.407 -23.237 1.00 97.31 267 TRP A O 1
ATOM 2125 N N . SER A 1 268 ? 10.406 -3.957 -24.489 1.00 96.06 268 SER A N 1
ATOM 2126 C CA . SER A 1 268 ? 11.566 -4.346 -25.297 1.00 96.06 268 SER A CA 1
ATOM 2127 C C . SER A 1 268 ? 11.112 -4.915 -26.642 1.00 96.06 268 SER A C 1
ATOM 2129 O O . SER A 1 268 ? 9.949 -5.286 -26.797 1.00 96.06 268 SER A O 1
ATOM 2131 N N . GLU A 1 269 ? 12.024 -4.999 -27.613 1.00 93.56 269 GLU A N 1
ATOM 2132 C CA . GLU A 1 269 ? 11.738 -5.547 -28.952 1.00 93.56 269 GLU A CA 1
ATOM 2133 C C . GLU A 1 269 ? 11.215 -6.993 -28.899 1.00 93.56 269 GLU A C 1
ATOM 2135 O O . GLU A 1 269 ? 10.355 -7.372 -29.686 1.00 93.56 269 GLU A O 1
ATOM 2140 N N . ASP A 1 270 ? 11.683 -7.779 -27.927 1.00 93.31 270 ASP A N 1
ATOM 2141 C CA . ASP A 1 270 ? 11.278 -9.166 -27.680 1.00 93.31 270 ASP A CA 1
ATOM 2142 C C . ASP A 1 270 ? 10.104 -9.308 -26.686 1.00 93.31 270 ASP A C 1
ATOM 2144 O O . ASP A 1 270 ? 9.625 -10.415 -26.447 1.00 93.31 270 ASP A O 1
ATOM 2148 N N . LEU A 1 271 ? 9.606 -8.197 -26.124 1.00 95.12 271 LEU A N 1
ATOM 2149 C CA . LEU A 1 271 ? 8.353 -8.125 -25.357 1.00 95.12 271 LEU A CA 1
ATOM 2150 C C . LEU A 1 271 ? 7.462 -6.965 -25.839 1.00 95.12 271 LEU A C 1
ATOM 2152 O O . LEU A 1 271 ? 7.097 -6.084 -25.048 1.00 95.12 271 LEU A O 1
ATOM 2156 N N . PRO A 1 272 ? 7.047 -6.966 -27.121 1.00 93.81 272 PRO A N 1
ATOM 2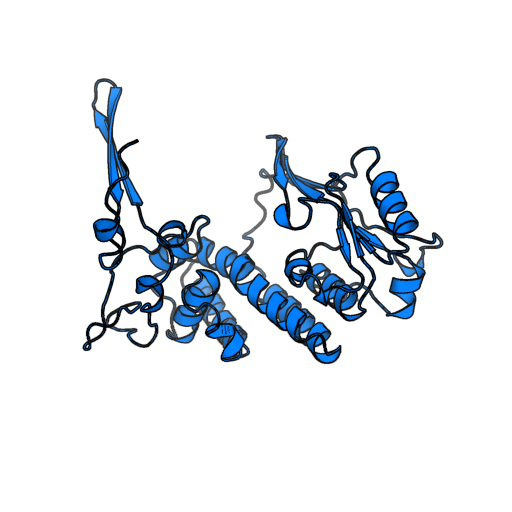157 C CA . PRO A 1 272 ? 6.247 -5.880 -27.682 1.00 93.81 272 PRO A CA 1
ATOM 2158 C C . PRO A 1 272 ? 4.851 -5.786 -27.044 1.00 93.81 272 PRO A C 1
ATOM 2160 O O . PRO A 1 272 ? 4.271 -4.707 -26.998 1.00 93.81 272 PRO A O 1
ATOM 2163 N N . GLY A 1 273 ? 4.330 -6.885 -26.477 1.00 93.00 273 GLY A N 1
ATOM 2164 C CA . GLY A 1 273 ? 3.021 -6.923 -25.810 1.00 93.00 273 GLY A CA 1
ATOM 2165 C C . GLY A 1 273 ? 2.939 -6.130 -24.497 1.00 93.00 273 GLY A C 1
ATOM 2166 O O . GLY A 1 273 ? 1.844 -5.832 -24.016 1.00 93.00 273 GLY A O 1
ATOM 2167 N N . VAL A 1 274 ? 4.075 -5.741 -23.909 1.00 96.44 274 VAL A N 1
ATOM 2168 C CA . VAL A 1 274 ? 4.096 -4.827 -22.758 1.00 96.44 274 VAL A CA 1
ATOM 2169 C C . VAL A 1 274 ? 4.202 -3.390 -23.275 1.00 96.44 274 VAL A C 1
ATOM 2171 O O . VAL A 1 274 ? 5.269 -2.776 -23.255 1.00 96.44 274 VAL A O 1
ATOM 2174 N N . GLY A 1 275 ? 3.073 -2.869 -23.759 1.00 95.88 275 GLY A N 1
ATOM 2175 C CA . GLY A 1 275 ? 2.944 -1.503 -24.275 1.00 95.88 275 GLY A CA 1
ATOM 2176 C C . GLY A 1 275 ? 3.199 -0.417 -23.222 1.00 95.88 275 GLY A C 1
ATOM 2177 O O . GLY A 1 275 ? 2.840 -0.566 -22.044 1.00 95.88 275 GLY A O 1
ATOM 2178 N N . LEU A 1 276 ? 3.848 0.663 -23.656 1.00 97.12 276 LEU A N 1
ATOM 2179 C CA . LEU A 1 276 ? 4.229 1.844 -22.878 1.00 97.12 276 LEU A CA 1
ATOM 2180 C C . LEU A 1 276 ? 3.654 3.148 -23.462 1.00 97.12 276 LEU A C 1
ATOM 2182 O O . LEU A 1 276 ? 4.056 4.238 -23.058 1.00 97.12 276 LEU A O 1
ATOM 2186 N N . GLU A 1 277 ? 2.707 3.063 -24.391 1.00 95.50 277 GLU A N 1
ATOM 2187 C CA . GLU A 1 277 ? 2.101 4.172 -25.131 1.00 95.50 277 GLU A CA 1
ATOM 2188 C C . GLU A 1 277 ? 1.467 5.236 -24.226 1.00 95.50 277 GLU A C 1
ATOM 2190 O O . GLU A 1 277 ? 1.536 6.429 -24.517 1.00 95.50 277 GLU A O 1
ATOM 2195 N N . GLN A 1 278 ? 0.944 4.845 -23.060 1.00 95.12 278 GLN A N 1
ATOM 2196 C CA . GLN A 1 278 ? 0.405 5.795 -22.083 1.00 95.12 278 GLN A CA 1
ATOM 2197 C C . GLN A 1 278 ? 1.477 6.713 -21.468 1.00 95.12 278 GLN A C 1
ATOM 2199 O O . GLN A 1 278 ? 1.153 7.784 -20.950 1.00 95.12 278 GLN A O 1
ATOM 2204 N N . LEU A 1 279 ? 2.766 6.359 -21.560 1.00 95.69 279 LEU A N 1
ATOM 2205 C CA . LEU A 1 279 ? 3.850 7.280 -21.208 1.00 95.69 279 LEU A CA 1
ATOM 2206 C C . LEU A 1 279 ? 3.932 8.472 -22.166 1.00 95.69 279 LEU A C 1
ATOM 2208 O O . LEU A 1 279 ? 4.576 9.451 -21.810 1.00 95.69 279 LEU A O 1
ATOM 2212 N N . LEU A 1 280 ? 3.287 8.439 -23.338 1.00 94.88 280 LEU A N 1
ATOM 2213 C CA . LEU A 1 280 ? 3.262 9.564 -24.280 1.00 94.88 280 LEU A CA 1
ATOM 2214 C C . LEU A 1 280 ? 2.254 10.654 -23.896 1.00 94.88 280 LEU A C 1
ATOM 2216 O O . LEU A 1 280 ? 2.432 11.807 -24.277 1.00 94.88 280 LEU A O 1
ATOM 2220 N N . THR A 1 281 ? 1.239 10.320 -23.096 1.00 93.06 281 THR A N 1
ATOM 2221 C CA . THR A 1 281 ? 0.190 11.260 -22.662 1.00 93.06 281 THR A CA 1
ATOM 2222 C C . THR A 1 281 ? 0.242 11.571 -21.165 1.00 93.06 281 THR A C 1
ATOM 2224 O O . THR A 1 281 ? -0.325 12.568 -20.717 1.00 93.06 281 THR A O 1
ATOM 2227 N N . ARG A 1 282 ? 0.977 10.780 -20.369 1.00 93.56 282 ARG A N 1
ATOM 2228 C CA . ARG A 1 282 ? 1.144 11.014 -18.925 1.00 93.56 282 ARG A CA 1
ATOM 2229 C C . ARG A 1 282 ? 1.789 12.385 -18.640 1.00 93.56 282 ARG A C 1
ATOM 2231 O O . ARG A 1 282 ? 2.718 12.762 -19.361 1.00 93.56 282 ARG A O 1
ATOM 2238 N N . PRO A 1 283 ? 1.357 13.142 -17.610 1.00 92.62 283 PRO A N 1
ATOM 2239 C CA . PRO A 1 283 ? 1.992 14.411 -17.249 1.00 92.62 283 PRO A CA 1
ATOM 2240 C C . PRO A 1 283 ? 3.479 14.238 -16.926 1.00 92.62 283 PRO A C 1
ATOM 2242 O O . PRO A 1 283 ? 3.840 13.306 -16.210 1.00 92.62 283 PRO A O 1
ATOM 2245 N N . VAL A 1 284 ? 4.334 15.166 -17.374 1.00 90.25 284 VAL A N 1
ATOM 2246 C CA . VAL A 1 284 ? 5.802 15.035 -17.242 1.00 90.25 284 VAL A CA 1
ATOM 2247 C C . VAL A 1 284 ? 6.265 14.865 -15.794 1.00 90.25 284 VAL A C 1
ATOM 2249 O O . VAL A 1 284 ? 7.089 14.001 -15.517 1.00 90.25 284 VAL A O 1
ATOM 2252 N N . ARG A 1 285 ? 5.642 15.570 -14.839 1.00 89.56 285 ARG A N 1
ATOM 2253 C CA . ARG A 1 285 ? 5.914 15.418 -13.392 1.00 89.56 285 ARG A CA 1
ATOM 2254 C C . ARG A 1 285 ? 5.644 14.012 -12.828 1.00 89.56 285 ARG A C 1
ATOM 2256 O O . ARG A 1 285 ? 6.022 13.728 -11.699 1.00 89.56 285 ARG A O 1
ATOM 2263 N N . GLN A 1 286 ? 4.924 13.170 -13.568 1.00 91.38 286 GLN A N 1
ATOM 2264 C CA . GLN A 1 286 ? 4.593 11.792 -13.198 1.00 91.38 286 GLN A CA 1
ATOM 2265 C C . GLN A 1 286 ? 5.345 10.757 -14.046 1.00 91.38 286 GLN A C 1
ATOM 2267 O O . GLN A 1 286 ? 5.138 9.559 -13.852 1.00 91.38 286 GLN A O 1
ATOM 2272 N N . LEU A 1 287 ? 6.174 11.187 -15.005 1.00 94.62 287 LEU A N 1
ATOM 2273 C CA . LEU A 1 287 ? 6.967 10.265 -15.807 1.00 94.62 287 LEU A CA 1
ATOM 2274 C C . LEU A 1 287 ? 8.088 9.651 -14.956 1.00 94.62 287 LEU A C 1
ATOM 2276 O O . LEU A 1 287 ? 8.715 10.359 -14.165 1.00 94.62 287 LEU A O 1
ATOM 2280 N N . PRO A 1 288 ? 8.382 8.351 -15.126 1.00 96.00 288 PRO A N 1
ATOM 2281 C CA . PRO A 1 288 ? 9.470 7.684 -14.420 1.00 96.00 288 PRO A CA 1
ATOM 2282 C C . PRO A 1 288 ? 10.819 8.014 -15.081 1.00 96.00 288 PRO A C 1
ATOM 2284 O O . PRO A 1 288 ? 11.473 7.137 -15.639 1.00 96.00 288 PRO A O 1
ATOM 2287 N N . LEU A 1 289 ? 11.218 9.287 -15.074 1.00 95.12 289 LEU A N 1
ATOM 2288 C CA . LEU A 1 289 ? 12.433 9.751 -15.746 1.00 95.12 289 LEU A CA 1
ATOM 2289 C C . LEU A 1 289 ? 13.689 9.139 -15.113 1.00 95.12 289 LEU A C 1
ATOM 2291 O O . LEU A 1 289 ? 13.829 9.107 -13.889 1.00 95.12 289 LEU A O 1
ATOM 2295 N N . ALA A 1 290 ? 14.615 8.672 -15.948 1.00 95.19 290 ALA A N 1
ATOM 2296 C CA . ALA A 1 290 ? 15.907 8.162 -15.508 1.00 95.19 290 ALA A CA 1
ATOM 2297 C C . ALA A 1 290 ? 16.981 9.253 -15.599 1.00 95.19 290 ALA A C 1
ATOM 2299 O O . ALA A 1 290 ? 17.096 9.945 -16.612 1.00 95.19 290 ALA A O 1
ATOM 2300 N N . VAL A 1 291 ? 17.787 9.371 -14.544 1.00 92.94 291 VAL A N 1
ATOM 2301 C CA . VAL A 1 291 ? 18.967 10.238 -14.498 1.00 92.94 291 VAL A CA 1
ATOM 2302 C C . VAL A 1 291 ? 20.157 9.400 -14.061 1.00 92.94 291 VAL A C 1
ATOM 2304 O O . VAL A 1 291 ? 20.114 8.801 -12.986 1.00 92.94 291 VAL A O 1
ATOM 2307 N N . ASP A 1 292 ? 21.214 9.396 -14.867 1.00 91.12 292 ASP A N 1
ATOM 2308 C CA . ASP A 1 292 ? 22.508 8.852 -14.462 1.00 91.12 292 ASP A CA 1
ATOM 2309 C C . ASP A 1 292 ? 23.375 9.960 -13.868 1.00 91.12 292 ASP A C 1
ATOM 2311 O O . ASP A 1 292 ? 23.310 11.117 -14.293 1.00 91.12 292 ASP A O 1
ATOM 2315 N N . ALA A 1 293 ? 24.218 9.595 -12.907 1.00 91.88 293 ALA A N 1
ATOM 2316 C CA . ALA A 1 293 ? 25.170 10.494 -12.276 1.00 91.88 293 ALA A CA 1
ATOM 2317 C C . ALA A 1 293 ? 26.573 9.879 -12.299 1.00 91.88 293 ALA A C 1
ATOM 2319 O O . ALA A 1 293 ? 26.776 8.756 -11.841 1.00 91.88 293 ALA A O 1
ATOM 2320 N N . GLU A 1 294 ? 27.546 10.631 -12.804 1.00 93.31 294 GLU A N 1
ATOM 2321 C CA . GLU A 1 294 ? 28.958 10.256 -12.843 1.00 93.31 294 GLU A CA 1
ATOM 2322 C C . GLU A 1 294 ? 29.770 11.314 -12.084 1.00 93.31 294 GLU A C 1
ATOM 2324 O O . GLU A 1 294 ? 29.820 12.475 -12.492 1.00 93.31 294 GLU A O 1
ATOM 2329 N N . LEU A 1 295 ? 30.408 10.926 -10.976 1.00 92.38 295 LEU A N 1
ATOM 2330 C CA . LEU A 1 295 ? 31.314 11.794 -10.223 1.00 92.38 295 LEU A CA 1
ATOM 2331 C C . LEU A 1 295 ? 32.762 11.503 -10.626 1.00 92.38 295 LEU A C 1
ATOM 2333 O O . LEU A 1 295 ? 33.284 10.423 -10.359 1.00 92.38 295 LEU A O 1
ATOM 2337 N N . ARG A 1 296 ? 33.430 12.487 -11.229 1.00 90.62 296 ARG A N 1
ATOM 2338 C CA . ARG A 1 296 ? 34.857 12.427 -11.564 1.00 90.62 296 ARG A CA 1
ATOM 2339 C C . ARG A 1 296 ? 35.647 13.282 -10.589 1.00 90.62 296 ARG A C 1
ATOM 2341 O O . ARG A 1 296 ? 35.543 14.505 -10.622 1.00 90.62 296 ARG A O 1
ATOM 2348 N N . LEU A 1 297 ? 36.438 12.647 -9.732 1.00 89.44 297 LEU A N 1
ATOM 2349 C CA . LEU A 1 297 ? 37.331 13.330 -8.798 1.00 89.44 297 LEU A CA 1
ATOM 2350 C C . LEU A 1 297 ? 38.709 13.532 -9.434 1.00 89.44 297 LEU A C 1
ATOM 2352 O O . LEU A 1 297 ? 39.243 12.640 -10.086 1.00 89.44 297 LEU A O 1
ATOM 2356 N N . THR A 1 298 ? 39.295 14.706 -9.233 1.00 83.38 298 THR A N 1
ATOM 2357 C CA . THR A 1 298 ? 40.685 14.998 -9.603 1.00 83.38 298 THR A CA 1
ATOM 2358 C C . THR A 1 298 ? 41.598 14.819 -8.391 1.00 83.38 298 THR A C 1
ATOM 2360 O O . THR A 1 298 ? 41.174 15.017 -7.252 1.00 83.38 298 THR A O 1
ATOM 2363 N N . ALA A 1 299 ? 42.879 14.518 -8.627 1.00 77.12 299 ALA A N 1
ATOM 2364 C CA . ALA A 1 299 ? 43.881 14.303 -7.573 1.00 77.12 299 ALA A CA 1
ATOM 2365 C C . ALA A 1 299 ? 44.079 15.503 -6.618 1.00 77.12 299 ALA A C 1
ATOM 2367 O O . ALA A 1 299 ? 44.642 15.346 -5.542 1.00 77.12 299 ALA A O 1
ATOM 2368 N N . ARG A 1 300 ? 43.603 16.702 -6.988 1.00 79.69 300 ARG A N 1
ATOM 2369 C CA . ARG A 1 300 ? 43.661 17.930 -6.171 1.00 79.69 300 ARG A CA 1
ATOM 2370 C C . ARG A 1 300 ? 42.356 18.228 -5.415 1.00 79.69 300 ARG A C 1
ATOM 2372 O O . ARG A 1 300 ? 42.126 19.369 -5.029 1.00 79.69 300 ARG A O 1
ATOM 2379 N N . GLY A 1 301 ? 41.465 17.246 -5.265 1.00 79.50 301 GLY A N 1
ATOM 2380 C CA . GLY A 1 301 ? 40.222 17.389 -4.497 1.00 79.50 301 GLY A CA 1
ATOM 2381 C C . GLY A 1 301 ? 39.096 18.163 -5.197 1.00 79.50 301 GLY A C 1
ATOM 2382 O O . GLY A 1 301 ? 38.062 18.406 -4.585 1.00 79.50 301 GLY A O 1
ATOM 2383 N N . ARG A 1 302 ? 39.246 18.535 -6.479 1.00 84.25 302 ARG A N 1
ATOM 2384 C CA . ARG A 1 302 ? 38.141 19.088 -7.289 1.00 84.25 302 ARG A CA 1
ATOM 2385 C C . ARG A 1 302 ? 37.365 17.952 -7.950 1.00 84.25 302 ARG A C 1
ATOM 2387 O O . ARG A 1 302 ? 37.988 17.056 -8.515 1.00 84.25 302 ARG A O 1
ATOM 2394 N N . GLY A 1 303 ? 36.037 17.997 -7.907 1.00 87.81 303 GLY A N 1
ATOM 2395 C CA . GLY A 1 303 ? 35.165 17.001 -8.530 1.00 87.81 303 GLY A CA 1
ATOM 2396 C C . GLY A 1 303 ? 34.256 17.610 -9.593 1.00 87.81 303 GLY A C 1
ATOM 2397 O O . GLY A 1 303 ? 33.784 18.731 -9.429 1.00 87.81 303 GLY A O 1
ATOM 2398 N N . VAL A 1 304 ? 33.996 16.867 -10.668 1.00 91.62 304 VAL A N 1
ATOM 2399 C CA . VAL A 1 304 ? 32.956 17.177 -11.658 1.00 91.62 304 VAL A CA 1
ATOM 2400 C C . VAL A 1 304 ? 31.852 16.137 -11.522 1.00 91.62 304 VAL A C 1
ATOM 2402 O O . VAL A 1 304 ? 32.106 14.948 -11.708 1.00 91.62 304 VAL A O 1
ATOM 2405 N N . LEU A 1 305 ? 30.633 16.579 -11.209 1.00 93.31 305 LEU A N 1
ATOM 2406 C CA . LEU A 1 305 ? 29.434 15.745 -11.253 1.00 93.31 305 LEU A CA 1
ATOM 2407 C C . LEU A 1 305 ? 28.747 15.945 -12.605 1.00 93.31 305 LEU A C 1
ATOM 2409 O O . LEU A 1 305 ? 28.251 17.031 -12.897 1.00 93.31 305 LEU A O 1
ATOM 2413 N N . ARG A 1 306 ? 28.716 14.900 -13.431 1.00 92.81 306 ARG A N 1
ATOM 2414 C CA . ARG A 1 306 ? 27.967 14.885 -14.688 1.00 92.81 306 ARG A CA 1
ATOM 2415 C C 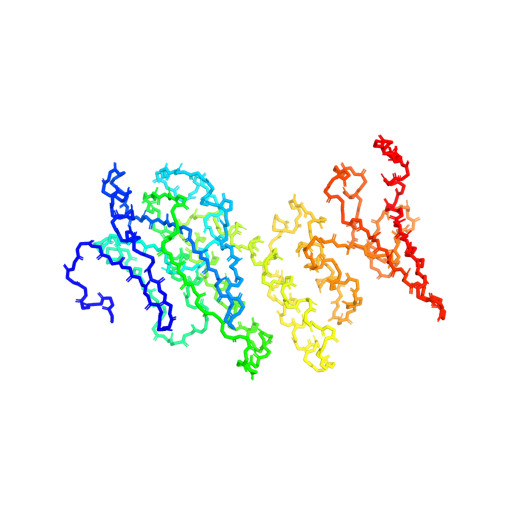. ARG A 1 306 ? 26.640 14.175 -14.465 1.00 92.81 306 ARG A C 1
ATOM 2417 O O . ARG A 1 306 ? 26.625 13.014 -14.070 1.00 92.81 306 ARG A O 1
ATOM 2424 N N . LEU A 1 307 ? 25.545 14.867 -14.760 1.00 93.19 307 LEU A N 1
ATOM 2425 C CA . LEU A 1 307 ? 24.199 14.303 -14.757 1.00 93.19 307 LEU A CA 1
ATOM 2426 C C . LEU A 1 307 ? 23.735 14.097 -16.200 1.00 93.19 307 LEU A C 1
ATOM 2428 O O . LEU A 1 307 ? 23.906 14.984 -17.036 1.00 93.19 307 LEU A O 1
ATOM 2432 N N . ARG A 1 308 ? 23.152 12.935 -16.496 1.00 92.12 308 ARG A N 1
ATOM 2433 C CA . ARG A 1 308 ? 22.526 12.634 -17.788 1.00 92.12 308 ARG A CA 1
ATOM 2434 C C . ARG A 1 308 ? 21.059 12.320 -17.558 1.00 92.12 308 ARG A C 1
ATOM 2436 O O . ARG A 1 308 ? 20.743 11.260 -17.031 1.00 92.12 308 ARG A O 1
ATOM 2443 N N . LEU A 1 309 ? 20.185 13.230 -17.970 1.00 92.38 309 LEU A N 1
ATOM 2444 C CA . LEU A 1 309 ? 18.749 12.987 -18.041 1.00 92.38 309 LEU A CA 1
ATOM 2445 C C . LEU A 1 309 ? 18.435 12.279 -19.360 1.00 92.38 309 LEU A C 1
ATOM 2447 O O . LEU A 1 309 ? 18.772 12.783 -20.429 1.00 92.38 309 LEU A O 1
ATOM 2451 N N . HIS A 1 310 ? 17.824 11.101 -19.277 1.00 93.81 310 HIS A N 1
ATOM 2452 C CA . HIS A 1 310 ? 17.439 10.332 -20.457 1.00 93.81 310 HIS A CA 1
ATOM 2453 C C . HIS A 1 310 ? 16.116 10.845 -21.019 1.00 93.81 310 HIS A C 1
ATOM 2455 O O . HIS A 1 310 ? 15.128 10.926 -20.285 1.00 93.81 310 HIS A O 1
ATOM 2461 N N . ASP A 1 311 ? 16.077 11.133 -22.320 1.00 92.81 311 ASP A N 1
ATOM 2462 C CA . ASP A 1 311 ? 14.846 11.550 -22.988 1.00 92.81 311 ASP A CA 1
ATOM 2463 C C . ASP A 1 311 ? 13.901 10.360 -23.212 1.00 92.81 311 ASP A C 1
ATOM 2465 O O . ASP A 1 311 ? 14.169 9.446 -23.991 1.00 92.81 311 ASP A O 1
ATOM 2469 N N . LEU A 1 312 ? 12.791 10.358 -22.475 1.00 94.81 312 LEU A N 1
ATOM 2470 C CA . LEU A 1 312 ? 11.793 9.297 -22.505 1.00 94.81 312 LEU A CA 1
ATOM 2471 C C . LEU A 1 312 ? 10.826 9.525 -23.675 1.00 94.81 312 LEU A C 1
ATOM 2473 O O . LEU A 1 312 ? 9.815 10.205 -23.517 1.00 94.81 312 LEU A O 1
ATOM 2477 N N . TYR A 1 313 ? 11.126 8.939 -24.836 1.00 94.81 313 TYR A N 1
ATOM 2478 C CA . TYR A 1 313 ? 10.299 9.019 -26.053 1.00 94.81 313 TYR A CA 1
ATOM 2479 C C . TYR A 1 313 ? 9.991 10.460 -26.522 1.00 94.81 313 TYR A C 1
ATOM 2481 O O . TYR A 1 313 ? 8.859 10.742 -26.918 1.00 94.81 313 TYR A O 1
ATOM 2489 N N . GLY A 1 314 ? 10.951 11.386 -26.448 1.00 92.00 314 GLY A N 1
ATOM 2490 C CA . GLY A 1 314 ? 10.775 12.802 -26.801 1.00 92.00 314 GLY A CA 1
ATOM 2491 C C . GLY A 1 314 ? 10.101 13.644 -25.716 1.00 92.00 314 GLY A C 1
ATOM 2492 O O . GLY A 1 314 ? 9.987 14.862 -25.849 1.00 92.00 314 GLY A O 1
ATOM 2493 N N . ARG A 1 315 ? 9.602 13.031 -24.632 1.00 93.12 315 ARG A N 1
ATOM 2494 C CA . ARG A 1 315 ? 8.775 13.734 -23.636 1.00 93.12 315 ARG A CA 1
ATOM 2495 C C . ARG A 1 315 ? 9.553 14.747 -22.806 1.00 93.12 315 ARG A C 1
ATOM 2497 O O . ARG A 1 315 ? 8.931 15.678 -22.296 1.00 93.12 315 ARG A O 1
ATOM 2504 N N . VAL A 1 316 ? 10.858 14.549 -22.623 1.00 89.56 316 VAL A N 1
ATOM 2505 C CA . VAL A 1 316 ? 11.696 15.483 -21.860 1.00 89.56 316 VAL A CA 1
ATOM 2506 C C . VAL A 1 316 ? 12.072 16.660 -22.746 1.00 89.56 316 VAL A C 1
ATOM 2508 O O . VAL A 1 316 ? 11.910 17.807 -22.334 1.00 89.56 316 VAL A O 1
ATOM 2511 N N . GLU A 1 317 ? 12.516 16.373 -23.969 1.00 88.19 317 GLU A N 1
ATOM 2512 C CA . GLU A 1 317 ? 12.904 17.393 -24.943 1.00 88.19 317 GLU A CA 1
ATOM 2513 C C . GLU A 1 317 ? 11.757 18.371 -25.238 1.00 88.19 317 GLU A C 1
ATOM 2515 O O . GLU A 1 317 ? 11.967 19.581 -25.211 1.00 88.19 317 GLU A O 1
ATOM 2520 N N . LEU A 1 318 ? 10.526 17.866 -25.392 1.00 87.06 318 LEU A N 1
ATOM 2521 C CA . LEU A 1 318 ? 9.333 18.678 -25.668 1.00 87.06 318 LEU A CA 1
ATOM 2522 C C . LEU A 1 318 ? 9.023 19.751 -24.614 1.00 87.06 318 LEU A C 1
ATOM 2524 O O . LEU A 1 318 ? 8.406 20.761 -24.944 1.00 87.06 318 LEU A O 1
ATOM 2528 N N . VAL A 1 319 ? 9.380 19.528 -23.346 1.00 85.19 319 VAL A N 1
ATOM 2529 C CA . VAL A 1 319 ? 9.113 20.503 -22.273 1.00 85.19 319 VAL A CA 1
ATOM 2530 C C . VAL A 1 319 ? 10.264 21.493 -22.117 1.00 85.19 319 VAL A C 1
ATOM 2532 O O . VAL A 1 319 ? 10.039 22.616 -21.668 1.00 85.19 319 VAL A O 1
ATOM 2535 N N . GLY A 1 320 ? 11.476 21.101 -22.515 1.00 73.69 320 GLY A N 1
ATOM 2536 C CA . GLY A 1 320 ? 12.683 21.890 -22.317 1.00 73.69 320 GLY A CA 1
ATOM 2537 C C . GLY A 1 320 ? 13.018 22.122 -20.834 1.00 73.69 320 GLY A C 1
ATOM 2538 O O . GLY A 1 320 ? 12.239 21.804 -19.928 1.00 73.69 320 GLY A O 1
ATOM 2539 N N . PRO A 1 321 ? 14.212 22.654 -20.537 1.00 72.88 321 PRO A N 1
ATOM 2540 C CA . PRO A 1 321 ? 14.526 23.114 -19.194 1.00 72.88 321 PRO A CA 1
ATOM 2541 C C . PRO A 1 321 ? 13.724 24.384 -18.878 1.00 72.88 321 PRO A C 1
ATOM 2543 O O . PRO A 1 321 ? 13.712 25.332 -19.660 1.00 72.88 321 PRO A O 1
ATOM 2546 N N . LEU A 1 322 ? 13.103 24.438 -17.699 1.00 66.25 322 LEU A N 1
ATOM 2547 C CA . LEU A 1 322 ? 12.687 25.716 -17.125 1.00 66.25 322 LEU A CA 1
ATOM 2548 C C . LEU A 1 322 ? 13.959 26.438 -16.671 1.00 66.25 322 LEU A C 1
ATOM 2550 O O . LEU A 1 322 ? 14.699 25.905 -15.841 1.00 66.25 322 LEU A O 1
ATOM 2554 N N . ALA A 1 323 ? 14.235 27.617 -17.229 1.00 58.38 323 ALA A N 1
ATOM 2555 C CA . ALA A 1 323 ? 15.215 28.517 -16.633 1.00 58.38 323 ALA A CA 1
ATOM 2556 C C . ALA A 1 323 ? 14.705 28.883 -15.229 1.00 58.38 323 ALA A C 1
ATOM 2558 O O . ALA A 1 323 ? 13.578 29.363 -15.098 1.00 58.38 323 ALA A O 1
ATOM 2559 N N . LEU A 1 324 ? 15.494 28.556 -14.202 1.00 45.44 324 LEU A N 1
ATOM 2560 C CA . LEU A 1 324 ? 15.223 28.911 -12.808 1.00 45.44 324 LEU A CA 1
ATOM 2561 C C . LEU A 1 324 ? 15.695 30.330 -12.508 1.00 45.44 324 LEU A C 1
ATOM 2563 O O . LEU A 1 324 ? 16.804 30.675 -12.979 1.00 45.44 324 LEU A O 1
#